Protein AF-A0A2E1Q907-F1 (afdb_monomer)

Sequence (332 aa):
CVGSWSDWSDCSAGETCVSGTQDRVFVVTTPAEFGGTDCIAADNAQETQSCDGTGQLDMCNVCDTDPTNDCVQDCAGTWGGTIVSGDLNNDGGLNIADIVHLVHSILGADIDDSCGDVNGDGFINVSDVTSLVNIVLDFRLFAIDGALESKLILSENSLRLESDGFVQGVQLTLSHGSRFEINLKDAFISEYVTNYNKTTLMIVTDGSHSITDIATFEGDVTVESVHVVSQSGDVNVEQVIELSSIKVKVVGPNPFNPSTQISVAIPEAGLVSVNVYNVLGQKVATLVDGYMNANTAGHIVNFNASHLASGIYLVQAVSNGDISTQKVMLLK

Secondary structure (DSSP, 8-state):
-EEEEPPPPPPTTTTSSSEEEEEEEEEEEE---TTPPPPSS-TT-EEEEEEE-S-EE-TTS-EES-TTSS--B-TTS-BT--PPTT-SS-SSS-SHHHHHHHHHHHTT-----TT--SS-SS--SHHHHHHHHHHHTT-----PPBPSEEEEEE-SSEEEEEESSB--EEEEEEEE-TT-EEEEPP-SEEEEEEETTEEEEEEE--SSS---EEEEEES-EEEEEEEEEETTEEEEEEEEEE-PPPEEEE-S-SSBSSEEEEEEEESSSEEEEEEEEETTS-EEEEEEEEEE--EEEEEEEEEE-TTSPSEEEEEEEEETTEEEEEEEEE--

Foldseek 3Di:
DDKDKDDWDPFPCAFFQAKGKIKIFIADPDADDDPDDGDPDDHRDMDMDMDGYCWDQALCRDTGNCNPDDADQALVRRGVDQHHQLNQVPPSDQEPVSLVQLVCVQQPDPGPCSSQPCVVPPDSDQLSSQNSLCVHLVNPDPVWDWFQEKAWEAEQWFIWMDTPTAWFKKKWKKFFDPQKDKDFDDAPDWDWDDDPRIIIIMHGHSPPGGGTTTITMHGDMDTPDMWIATPVGTHHHPYYHYDYFWEKDWPFDFQDPFKGKIFIAAQAWFFKWKFKAAPVRDTPDTQDGGTDHHHRVGDITMDGNVVPDWDKMWIWMDGPRGIYIDIGTYDD

pLDDT: mean 90.84, std 8.23, range [53.0, 98.38]

Mean predicted aligned error: 12.73 Å

Nearest PDB structures (foldseek):
  2xwx-assembly1_B  TM=3.647E-01  e=1.071E-03  Vibrio cholerae
  2nnc-assembly1_B  TM=5.716E-01  e=3.354E-02  Chlorobium limicola
  7ptr-assembly1_A  TM=2.623E-01  e=1.132E-03  Haloferax volcanii DS2
  8gum-assembly1_A  TM=3.078E-01  e=2.034E-02  Vibrio campbellii ATCC BAA-1116
  7ad7-assembly1_A  TM=4.656E-01  e=8.408E-01  Homo sapiens

Solvent-accessible surface area (backbone atoms only — not comparable to full-atom values): 18158 Å² total; per-residue (Å²): 59,45,65,49,68,51,72,70,47,76,39,71,29,44,56,30,71,45,73,27,42,27,41,31,40,28,47,60,81,38,78,53,59,96,86,48,58,73,55,99,62,57,72,72,38,73,49,77,46,82,35,70,22,67,13,36,65,27,79,59,71,49,63,32,77,59,55,86,72,65,75,60,61,20,52,88,70,36,54,61,47,76,54,46,67,36,31,52,77,71,82,74,62,71,44,71,68,22,53,55,50,47,53,40,36,66,56,68,44,98,56,80,54,73,22,37,44,48,74,68,83,83,60,68,44,58,60,15,50,51,46,48,52,36,60,58,63,66,58,68,73,65,96,66,60,45,18,59,44,29,35,40,37,37,45,78,46,36,38,33,42,50,59,82,40,34,30,35,26,39,32,40,32,34,35,42,51,95,67,52,46,77,47,69,42,91,53,75,38,61,50,71,39,75,59,95,48,35,34,36,36,40,40,31,42,82,59,87,54,60,66,42,64,51,30,36,39,44,54,59,74,43,82,74,46,76,49,39,23,19,93,74,37,78,28,46,69,82,43,80,46,75,49,66,65,53,42,44,44,77,77,41,59,74,65,20,63,54,46,33,35,33,32,40,20,26,57,62,61,41,59,34,37,29,37,29,22,40,88,85,69,47,78,76,47,73,76,43,80,45,79,45,71,52,33,71,92,35,46,83,43,76,46,76,45,73,92,55,77,68,44,60,34,38,40,35,34,37,40,96,88,39,78,19,72,32,82,44,38,41,54,124

Structure (mmCIF, N/CA/C/O backbone):
data_AF-A0A2E1Q907-F1
#
_entry.id   AF-A0A2E1Q907-F1
#
loop_
_atom_site.group_PDB
_atom_site.id
_atom_site.type_symbol
_atom_site.label_atom_id
_atom_site.label_alt_id
_atom_site.label_comp_id
_atom_site.label_asym_id
_atom_site.label_entity_id
_atom_site.label_seq_id
_atom_site.pdbx_PDB_ins_code
_atom_site.Cartn_x
_atom_site.Cartn_y
_atom_site.Cartn_z
_atom_site.occupancy
_atom_site.B_iso_or_equiv
_atom_site.auth_seq_id
_atom_site.auth_comp_id
_atom_site.auth_asym_id
_atom_site.auth_atom_id
_atom_site.pdbx_PDB_model_num
ATOM 1 N N . CYS A 1 1 ? 62.266 19.277 -61.531 1.00 87.88 1 CYS A N 1
ATOM 2 C CA . CYS A 1 1 ? 60.796 19.223 -61.509 1.00 87.88 1 CYS A CA 1
ATOM 3 C C . CYS A 1 1 ? 60.313 19.527 -60.091 1.00 87.88 1 CYS A C 1
ATOM 5 O O . CYS A 1 1 ? 60.996 19.128 -59.152 1.00 87.88 1 CYS A O 1
ATOM 7 N N . VAL A 1 2 ? 59.196 20.237 -59.923 1.00 91.56 2 VAL A N 1
ATOM 8 C CA . VAL A 1 2 ? 58.500 20.445 -58.643 1.00 91.56 2 VAL A CA 1
ATOM 9 C C . VAL A 1 2 ? 57.107 19.845 -58.782 1.00 91.56 2 VAL A C 1
ATOM 11 O O . VAL A 1 2 ? 56.377 20.168 -59.717 1.00 91.56 2 VAL A O 1
ATOM 14 N N . GLY A 1 3 ? 56.760 18.956 -57.865 1.00 92.56 3 GLY A N 1
ATOM 15 C CA . GLY A 1 3 ? 55.460 18.309 -57.806 1.00 92.56 3 GLY A CA 1
ATOM 16 C C . GLY A 1 3 ? 55.293 17.606 -56.469 1.00 92.56 3 GLY A C 1
ATOM 17 O O . GLY A 1 3 ? 56.281 17.310 -55.789 1.00 92.56 3 GLY A O 1
ATOM 18 N N . SER A 1 4 ? 54.049 17.367 -56.086 1.00 95.06 4 SER A N 1
ATOM 19 C CA . SER A 1 4 ? 53.705 16.684 -54.844 1.00 95.06 4 SER A CA 1
ATOM 20 C C . SER A 1 4 ? 52.454 15.840 -55.034 1.00 95.06 4 SER A C 1
ATOM 22 O O . SER A 1 4 ? 51.628 16.108 -55.906 1.00 95.06 4 SER A O 1
ATOM 24 N N . TRP A 1 5 ? 52.318 14.822 -54.193 1.00 96.38 5 TRP A N 1
ATOM 25 C CA . TRP A 1 5 ? 51.071 14.084 -54.059 1.00 96.38 5 TRP A CA 1
ATOM 26 C C . TRP A 1 5 ? 50.007 14.962 -53.398 1.00 96.38 5 TRP A C 1
ATOM 28 O O . TRP A 1 5 ? 50.331 15.728 -52.487 1.00 96.38 5 TRP A O 1
ATOM 38 N N . SER A 1 6 ? 48.760 14.847 -53.854 1.00 95.50 6 SER A N 1
ATOM 39 C CA . SER A 1 6 ? 47.602 15.350 -53.116 1.00 95.50 6 SER A CA 1
ATOM 40 C C . SER A 1 6 ? 47.426 14.588 -51.800 1.00 95.50 6 SER A C 1
ATOM 42 O O . SER A 1 6 ? 47.989 13.502 -51.611 1.00 95.50 6 SER A O 1
ATOM 44 N N . ASP A 1 7 ? 46.583 15.129 -50.924 1.00 96.50 7 ASP A N 1
ATOM 45 C CA . ASP A 1 7 ? 45.998 14.335 -49.849 1.00 96.50 7 ASP A CA 1
ATOM 46 C C . ASP A 1 7 ? 45.205 13.159 -50.443 1.00 96.50 7 ASP A C 1
ATOM 48 O O . ASP A 1 7 ? 44.796 13.183 -51.614 1.00 96.50 7 ASP A O 1
ATOM 52 N N . TRP A 1 8 ? 45.041 12.107 -49.645 1.00 95.19 8 TRP A N 1
ATOM 53 C CA . TRP A 1 8 ? 44.182 10.981 -49.999 1.00 95.19 8 TRP A CA 1
ATOM 54 C C . TRP A 1 8 ? 42.720 11.428 -50.048 1.00 95.19 8 TRP A C 1
ATOM 56 O O . TRP A 1 8 ? 42.302 12.270 -49.254 1.00 95.19 8 TRP A O 1
ATOM 66 N N . SER A 1 9 ? 41.952 10.857 -50.974 1.00 94.38 9 SER A N 1
ATOM 67 C CA . SER A 1 9 ? 40.498 10.992 -50.992 1.00 94.38 9 SER A CA 1
ATOM 68 C C . SER A 1 9 ? 39.872 10.377 -49.743 1.00 94.38 9 SER A C 1
ATOM 70 O O . SER A 1 9 ? 40.496 9.565 -49.058 1.00 94.38 9 SER A O 1
ATOM 72 N N . ASP A 1 10 ? 38.598 10.682 -49.507 1.00 92.94 10 ASP A N 1
ATOM 73 C CA . ASP A 1 10 ? 37.810 9.932 -48.535 1.00 92.94 10 ASP A CA 1
ATOM 74 C C . ASP A 1 10 ? 37.798 8.439 -48.892 1.00 92.94 10 ASP A C 1
ATOM 76 O O . ASP A 1 10 ? 37.865 8.053 -50.069 1.00 92.94 10 ASP A O 1
ATOM 80 N N . CYS A 1 11 ? 37.721 7.598 -47.863 1.00 92.50 11 CYS A N 1
ATOM 81 C CA . CYS A 1 11 ? 37.648 6.159 -48.043 1.00 92.50 11 CYS A CA 1
ATOM 82 C C . CYS A 1 11 ? 36.337 5.777 -48.733 1.00 92.50 11 CYS A C 1
ATOM 84 O O . CYS A 1 11 ? 35.259 6.181 -48.298 1.00 92.50 11 CYS A O 1
ATOM 86 N N . SER A 1 12 ? 36.399 4.923 -49.756 1.00 92.44 12 SER A N 1
ATOM 87 C CA . SER A 1 12 ? 35.204 4.456 -50.472 1.00 92.44 12 SER A CA 1
ATOM 88 C C . SER A 1 12 ? 34.224 3.672 -49.591 1.00 92.44 12 SER A C 1
ATOM 90 O O . SER A 1 12 ? 33.069 3.502 -49.971 1.00 92.44 12 SER A O 1
ATOM 92 N N . ALA A 1 13 ? 34.686 3.158 -48.447 1.00 88.94 13 ALA A N 1
ATOM 93 C CA . ALA A 1 13 ? 33.842 2.500 -47.456 1.00 88.94 13 ALA A CA 1
ATOM 94 C C . ALA A 1 13 ? 32.989 3.494 -46.648 1.00 88.94 13 ALA A C 1
ATOM 96 O O . ALA A 1 13 ? 31.983 3.084 -46.074 1.00 88.94 13 ALA A O 1
ATOM 97 N N . GLY A 1 14 ? 33.341 4.784 -46.614 1.00 87.88 14 GLY A N 1
ATOM 98 C CA . GLY A 1 14 ? 32.606 5.802 -45.861 1.00 87.88 14 GLY A CA 1
ATOM 99 C C . GLY A 1 14 ? 32.353 5.385 -44.409 1.00 87.88 14 GLY A C 1
ATOM 100 O O . GLY A 1 14 ? 33.251 4.879 -43.742 1.00 87.88 14 GLY A O 1
ATOM 101 N N . GLU A 1 15 ? 31.108 5.536 -43.959 1.00 86.69 15 GLU A N 1
ATOM 102 C CA . GLU A 1 15 ? 30.642 5.240 -42.593 1.00 86.69 15 GLU A CA 1
ATOM 103 C C . GLU A 1 15 ? 30.332 3.752 -42.338 1.00 86.69 15 GLU A C 1
ATOM 105 O O . GLU A 1 15 ? 29.627 3.408 -41.398 1.00 86.69 15 GLU A O 1
ATOM 110 N N . THR A 1 16 ? 30.836 2.844 -43.175 1.00 85.69 16 THR A N 1
ATOM 111 C CA . THR A 1 16 ? 30.606 1.399 -43.012 1.00 85.69 16 THR A CA 1
ATOM 112 C C . THR A 1 16 ? 31.734 0.716 -42.233 1.00 85.69 16 THR A C 1
ATOM 114 O O . THR A 1 16 ? 32.826 1.254 -42.088 1.00 85.69 16 THR A O 1
ATOM 117 N N . CYS A 1 17 ? 31.486 -0.508 -41.765 1.00 85.50 17 CYS A N 1
ATOM 118 C CA . CYS A 1 17 ? 32.414 -1.323 -40.968 1.00 85.50 17 CYS A CA 1
ATOM 119 C C . CYS A 1 17 ? 33.210 -2.304 -41.839 1.00 85.50 17 CYS A C 1
ATOM 121 O O . CYS A 1 17 ? 33.646 -3.361 -41.380 1.00 85.50 17 CYS A O 1
ATOM 123 N N . VAL A 1 18 ? 33.331 -2.002 -43.132 1.00 88.81 18 VAL A N 1
ATOM 124 C CA . VAL A 1 18 ? 34.089 -2.802 -44.095 1.00 88.81 18 VAL A CA 1
ATOM 125 C C . VAL A 1 18 ? 35.286 -2.008 -44.603 1.00 88.81 18 VAL A C 1
ATOM 127 O O . VAL A 1 18 ? 35.367 -0.791 -44.439 1.00 88.81 18 VAL A O 1
ATOM 130 N N . SER A 1 19 ? 36.235 -2.698 -45.229 1.00 91.12 19 SER A N 1
ATOM 131 C CA . SER A 1 19 ? 37.360 -2.041 -45.885 1.00 91.12 19 SER A CA 1
ATOM 132 C C . SER A 1 19 ? 36.971 -1.496 -47.260 1.00 91.12 19 SER A C 1
ATOM 134 O O . SER A 1 19 ? 36.112 -2.037 -47.962 1.00 91.12 19 SER A O 1
ATOM 136 N N . GLY A 1 20 ? 37.626 -0.407 -47.645 1.00 91.56 20 GLY A N 1
ATOM 137 C CA . GLY A 1 20 ? 37.489 0.256 -48.933 1.00 91.56 20 GLY A CA 1
ATOM 138 C C . GLY A 1 20 ? 38.844 0.666 -49.500 1.00 91.56 20 GLY A C 1
ATOM 139 O O . GLY A 1 20 ? 39.899 0.161 -49.102 1.00 91.56 20 GLY A O 1
ATOM 140 N N . THR A 1 21 ? 38.813 1.594 -50.447 1.00 95.31 21 THR A N 1
ATOM 141 C CA . THR A 1 21 ? 40.007 2.171 -51.066 1.00 95.31 21 THR A CA 1
ATOM 142 C C . THR A 1 21 ? 39.950 3.689 -51.060 1.00 95.31 21 THR A C 1
ATOM 144 O O . THR A 1 21 ? 38.870 4.275 -51.109 1.00 95.31 21 THR A O 1
ATOM 147 N N . GLN A 1 22 ? 41.119 4.316 -51.036 1.00 95.81 22 GLN A N 1
ATOM 148 C CA . GLN A 1 22 ? 41.280 5.754 -51.232 1.00 95.81 22 GLN A CA 1
ATOM 149 C C . GLN A 1 22 ? 42.392 6.018 -52.242 1.00 95.81 22 GLN A C 1
ATOM 151 O O . GLN A 1 22 ? 43.352 5.244 -52.338 1.00 95.81 22 GLN A O 1
ATOM 156 N N . ASP A 1 23 ? 42.260 7.124 -52.965 1.00 96.31 23 ASP A N 1
ATOM 157 C CA . ASP A 1 23 ? 43.117 7.478 -54.090 1.00 96.31 23 ASP A CA 1
ATOM 158 C C . ASP A 1 23 ? 43.797 8.830 -53.868 1.00 96.31 23 ASP A C 1
ATOM 160 O O . ASP A 1 23 ? 43.260 9.718 -53.204 1.00 96.31 23 ASP A O 1
ATOM 164 N N . ARG A 1 24 ? 44.983 9.013 -54.448 1.00 96.25 24 ARG A N 1
ATOM 165 C CA . ARG A 1 24 ? 45.651 10.319 -54.536 1.00 96.25 24 ARG A CA 1
ATOM 166 C C . ARG A 1 24 ? 46.318 10.503 -55.888 1.00 96.25 24 ARG A C 1
ATOM 168 O O . ARG A 1 24 ? 46.632 9.533 -56.580 1.00 96.25 24 ARG A O 1
ATOM 175 N N . VAL A 1 25 ? 46.572 11.756 -56.251 1.00 95.94 25 VAL A N 1
ATOM 176 C CA . VAL A 1 25 ? 47.124 12.116 -57.562 1.00 95.94 25 VAL A CA 1
ATOM 177 C C . VAL A 1 25 ? 48.404 12.926 -57.397 1.00 95.94 25 VAL A C 1
ATOM 179 O O . VAL A 1 25 ? 48.489 13.806 -56.540 1.00 95.94 25 VAL A O 1
ATOM 182 N N . PHE A 1 26 ? 49.414 12.634 -58.214 1.00 95.62 26 PHE A N 1
ATOM 183 C CA . PHE A 1 26 ? 50.634 13.430 -58.272 1.00 95.62 26 PHE A CA 1
ATOM 184 C C . PHE A 1 26 ? 50.439 14.612 -59.219 1.00 95.62 26 PHE A C 1
ATOM 186 O O . PHE A 1 26 ? 50.159 14.421 -60.404 1.00 95.62 26 PHE A O 1
ATOM 193 N N . VAL A 1 27 ? 50.608 15.828 -58.701 1.00 94.12 27 VAL A N 1
ATOM 194 C CA . VAL A 1 27 ? 50.455 17.063 -59.476 1.00 94.12 27 VAL A CA 1
ATOM 195 C C . VAL A 1 27 ? 51.821 17.702 -59.678 1.00 94.12 27 VAL A C 1
ATOM 197 O O . VAL A 1 27 ? 52.503 18.072 -58.716 1.00 94.12 27 VAL A O 1
ATOM 200 N N . VAL A 1 28 ? 52.223 17.854 -60.938 1.00 94.19 28 VAL A N 1
ATOM 201 C CA . VAL A 1 28 ? 53.441 18.571 -61.315 1.00 94.19 28 VAL A CA 1
ATOM 202 C C . VAL A 1 28 ? 53.115 20.052 -61.450 1.00 94.19 28 VAL A C 1
ATOM 204 O O . VAL A 1 28 ? 52.429 20.477 -62.373 1.00 94.19 28 VAL A O 1
ATOM 207 N N . THR A 1 29 ? 53.642 20.867 -60.541 1.00 91.75 29 THR A N 1
ATOM 208 C CA . THR A 1 29 ? 53.462 22.326 -60.582 1.00 91.75 29 THR A CA 1
ATOM 209 C C . THR A 1 29 ? 54.507 23.008 -61.458 1.00 91.75 29 THR A C 1
ATOM 211 O O . THR A 1 29 ? 54.206 24.009 -62.106 1.00 91.75 29 THR A O 1
ATOM 214 N N . THR A 1 30 ? 55.714 22.439 -61.535 1.00 90.69 30 THR A N 1
ATOM 215 C CA . THR A 1 30 ? 56.795 22.932 -62.396 1.00 90.69 30 THR A CA 1
ATOM 216 C C . THR A 1 30 ? 57.515 21.757 -63.070 1.00 90.69 30 THR A C 1
ATOM 218 O O . THR A 1 30 ? 58.260 21.036 -62.396 1.00 90.69 30 THR A O 1
ATOM 221 N N . PRO A 1 31 ? 57.356 21.550 -64.390 1.00 87.25 31 PRO A N 1
ATOM 222 C CA . PRO A 1 31 ? 58.048 20.488 -65.125 1.00 87.25 31 PRO A CA 1
ATOM 223 C C . PRO A 1 31 ? 59.583 20.597 -65.059 1.00 87.25 31 PRO A C 1
ATOM 225 O O . PRO A 1 31 ? 60.142 21.648 -64.744 1.00 87.25 31 PRO A O 1
ATOM 228 N N . ALA A 1 32 ? 60.297 19.502 -65.335 1.00 88.25 32 ALA A N 1
ATOM 229 C CA . ALA A 1 32 ? 61.742 19.571 -65.562 1.00 88.25 32 ALA A CA 1
ATOM 230 C C . ALA A 1 32 ? 62.033 20.174 -66.946 1.00 88.25 32 ALA A C 1
ATOM 232 O O . ALA A 1 32 ? 61.498 19.709 -67.947 1.00 88.25 32 ALA A O 1
ATOM 233 N N . GLU A 1 33 ? 62.918 21.170 -67.010 1.00 88.00 33 GLU A N 1
ATOM 234 C CA . GLU A 1 33 ? 63.413 21.747 -68.265 1.00 88.00 33 GLU A CA 1
ATOM 235 C C . GLU A 1 33 ? 64.949 21.812 -68.265 1.00 88.00 33 GLU A C 1
ATOM 237 O O . GLU A 1 33 ? 65.589 21.758 -67.212 1.00 88.00 33 GLU A O 1
ATOM 242 N N . PHE A 1 34 ? 65.547 21.911 -69.458 1.00 86.25 34 PHE A N 1
ATOM 243 C CA . PHE A 1 34 ? 66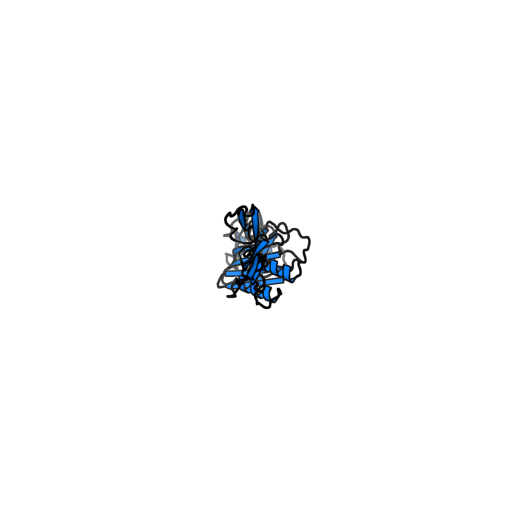.989 22.123 -69.679 1.00 86.25 34 PHE A CA 1
ATOM 244 C C . PHE A 1 34 ? 67.932 21.144 -68.943 1.00 86.25 34 PHE A C 1
ATOM 246 O O . PHE A 1 34 ? 69.010 21.530 -68.497 1.00 86.25 34 PHE A O 1
ATOM 253 N N . GLY A 1 35 ? 67.549 19.866 -68.834 1.00 83.12 35 GLY A N 1
ATOM 254 C CA . GLY A 1 35 ? 68.364 18.825 -68.188 1.00 83.12 35 GLY A CA 1
ATOM 255 C C . GLY A 1 35 ? 68.246 18.768 -66.660 1.00 83.12 35 GLY A C 1
ATOM 256 O O . GLY A 1 35 ? 69.072 18.124 -66.015 1.00 83.12 35 GLY A O 1
ATOM 257 N N . GLY A 1 36 ? 67.249 19.439 -66.071 1.00 83.94 36 GLY A N 1
ATOM 258 C CA . GLY A 1 36 ? 66.912 19.294 -64.654 1.00 83.94 36 GLY A CA 1
ATOM 259 C C . GLY A 1 36 ? 66.367 17.902 -64.301 1.00 83.94 36 GLY A C 1
ATOM 260 O O . GLY A 1 36 ? 65.882 17.180 -65.165 1.00 83.94 36 GLY A O 1
ATOM 261 N N . THR A 1 37 ? 66.423 17.533 -63.018 1.00 89.31 37 THR A N 1
ATOM 262 C CA . THR A 1 37 ? 65.941 16.232 -62.522 1.00 89.31 37 THR A CA 1
ATOM 263 C C . THR A 1 37 ? 64.431 16.063 -62.723 1.00 89.31 37 THR A C 1
ATOM 265 O O . THR A 1 37 ? 63.656 16.970 -62.378 1.00 89.31 37 THR A O 1
ATOM 268 N 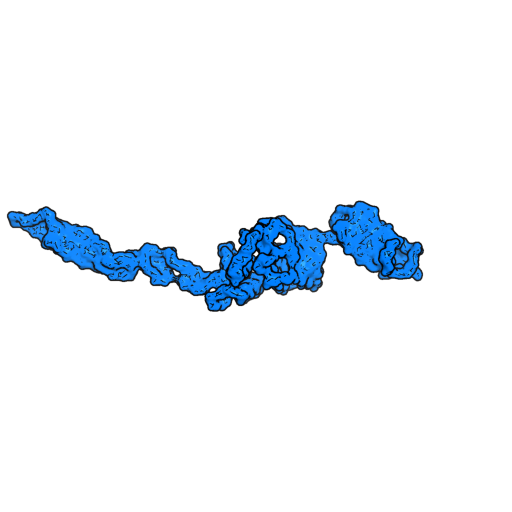N . ASP A 1 38 ? 64.029 14.895 -63.229 1.00 90.12 38 ASP A N 1
ATOM 269 C CA . ASP A 1 38 ? 62.630 14.483 -63.393 1.00 90.12 38 ASP A CA 1
ATOM 270 C C . ASP A 1 38 ? 61.880 14.425 -62.053 1.00 90.12 38 ASP A C 1
ATOM 272 O O . ASP A 1 38 ? 62.478 14.315 -60.979 1.00 90.12 38 ASP A O 1
ATOM 276 N N . CYS A 1 39 ? 60.550 14.537 -62.104 1.00 88.25 39 CYS A N 1
ATOM 277 C CA . CYS A 1 39 ? 59.715 14.333 -60.923 1.00 88.25 39 CYS A CA 1
ATOM 278 C C . CYS A 1 39 ? 59.730 12.862 -60.488 1.00 88.25 39 CYS A C 1
ATOM 280 O O . CYS A 1 39 ? 59.952 11.961 -61.293 1.00 88.25 39 CYS A O 1
ATOM 282 N N . ILE A 1 40 ? 59.435 12.621 -59.208 1.00 92.31 40 ILE A N 1
ATOM 283 C CA . ILE A 1 40 ? 59.346 11.265 -58.646 1.00 92.31 40 ILE A CA 1
ATOM 284 C C . ILE A 1 40 ? 58.209 10.427 -59.259 1.00 92.31 40 ILE A C 1
ATOM 286 O O . ILE A 1 40 ? 58.242 9.204 -59.167 1.00 92.31 40 ILE A O 1
ATOM 290 N N . ALA A 1 41 ? 57.223 11.078 -59.884 1.00 91.75 41 ALA A N 1
ATOM 291 C CA . ALA A 1 41 ? 56.136 10.466 -60.636 1.00 91.75 41 ALA A CA 1
ATOM 292 C C . ALA A 1 41 ? 55.725 11.372 -61.814 1.00 91.75 41 ALA A C 1
ATOM 294 O O . ALA A 1 41 ? 56.050 12.564 -61.839 1.00 91.75 41 ALA A O 1
ATOM 295 N N . ALA A 1 42 ? 55.031 10.797 -62.800 1.00 92.25 42 ALA A N 1
ATOM 296 C CA . ALA A 1 42 ? 54.456 11.549 -63.914 1.00 92.25 42 ALA A CA 1
ATOM 297 C C . ALA A 1 42 ? 53.281 12.425 -63.444 1.00 92.25 42 ALA A C 1
ATOM 299 O O . ALA A 1 42 ? 52.620 12.104 -62.458 1.00 92.25 42 ALA A O 1
ATOM 300 N N . ASP A 1 43 ? 53.005 13.512 -64.166 1.00 91.81 43 ASP A N 1
ATOM 301 C CA . ASP A 1 43 ? 51.820 14.331 -63.903 1.00 91.81 43 ASP A CA 1
ATOM 302 C C . ASP A 1 43 ? 50.540 13.502 -64.091 1.00 91.81 43 ASP A C 1
ATOM 304 O O . ASP A 1 43 ? 50.413 12.761 -65.069 1.00 91.81 43 ASP A O 1
ATOM 308 N N . ASN A 1 44 ? 49.605 13.620 -63.147 1.00 92.25 44 ASN A N 1
ATOM 309 C CA . ASN A 1 44 ? 48.390 12.805 -63.033 1.00 92.25 44 ASN A CA 1
ATOM 310 C C . ASN A 1 44 ? 48.623 11.308 -62.766 1.00 92.25 44 ASN A C 1
ATOM 312 O O . ASN A 1 44 ? 47.704 10.505 -62.948 1.00 92.25 44 ASN A O 1
ATOM 316 N N . ALA A 1 45 ? 49.818 10.905 -62.322 1.00 94.81 45 ALA A N 1
ATOM 317 C CA . ALA A 1 45 ? 50.002 9.558 -61.792 1.00 94.81 45 ALA A CA 1
ATOM 318 C C . ALA A 1 45 ? 49.071 9.340 -60.587 1.00 94.81 45 ALA A C 1
ATOM 320 O O . ALA A 1 45 ? 48.951 10.220 -59.734 1.00 94.81 45 ALA A O 1
ATOM 321 N N . GLN A 1 46 ? 48.420 8.177 -60.531 1.00 95.44 46 GLN A N 1
ATOM 322 C CA . GLN A 1 46 ? 47.496 7.800 -59.461 1.00 95.44 46 GLN A CA 1
ATOM 323 C C . GLN A 1 46 ? 48.108 6.717 -58.582 1.00 95.44 46 GLN A C 1
ATOM 325 O O . GLN A 1 46 ? 48.819 5.834 -59.066 1.00 95.44 46 GLN A O 1
ATOM 330 N N . GLU A 1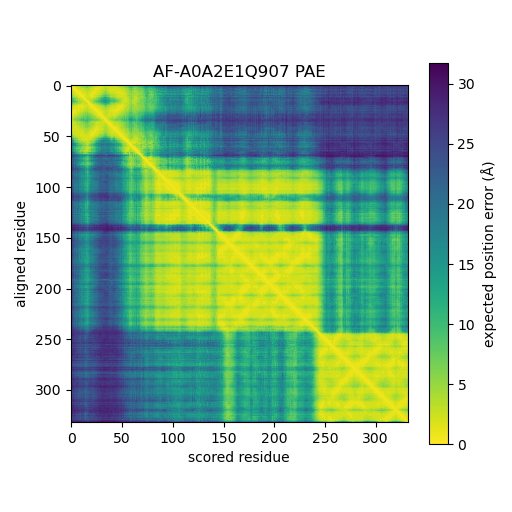 47 ? 47.794 6.781 -57.298 1.00 96.81 47 GLU A N 1
ATOM 331 C CA . GLU A 1 47 ? 48.096 5.738 -56.331 1.00 96.81 47 GLU A CA 1
ATOM 332 C C . GLU A 1 47 ? 46.816 5.399 -55.573 1.00 96.81 47 GLU A C 1
ATOM 334 O O . GLU A 1 47 ? 46.061 6.304 -55.217 1.00 96.81 47 GLU A O 1
ATOM 339 N N . THR A 1 48 ? 46.602 4.107 -55.332 1.00 96.31 48 THR A N 1
ATOM 340 C CA . THR A 1 48 ? 45.457 3.570 -54.593 1.00 96.31 48 THR A CA 1
ATOM 341 C C . THR A 1 48 ? 45.978 2.747 -53.431 1.00 96.31 48 THR A C 1
ATOM 343 O O . THR A 1 48 ? 46.905 1.949 -53.599 1.00 96.31 48 THR A O 1
ATOM 346 N N . GLN A 1 49 ? 45.354 2.890 -52.267 1.00 95.31 49 GLN A N 1
ATOM 347 C CA . GLN A 1 49 ? 45.626 2.030 -51.120 1.00 95.31 49 GLN A CA 1
ATOM 348 C C . GLN A 1 49 ? 44.340 1.599 -50.416 1.00 95.31 49 GLN A C 1
ATOM 350 O O . GLN A 1 49 ? 43.290 2.226 -50.573 1.00 95.31 49 GLN A O 1
ATOM 355 N N . SER A 1 50 ? 44.442 0.539 -49.614 1.00 94.69 50 SER A N 1
ATOM 356 C CA . SER A 1 50 ? 43.369 0.129 -48.711 1.00 94.69 50 SER A CA 1
ATOM 357 C C . SER A 1 50 ? 43.155 1.169 -47.612 1.00 94.69 50 SER A C 1
ATOM 359 O O . SER A 1 50 ? 44.109 1.756 -47.096 1.00 94.69 50 SER A O 1
ATOM 361 N N . CYS A 1 51 ? 41.898 1.346 -47.235 1.00 91.94 51 CYS A N 1
ATOM 362 C CA . CYS A 1 51 ? 41.469 2.096 -46.065 1.00 91.94 51 CYS A CA 1
ATOM 363 C C . CYS A 1 51 ? 40.364 1.312 -45.357 1.00 91.94 51 CYS A C 1
ATOM 365 O O . CYS A 1 51 ? 39.693 0.481 -45.972 1.00 91.94 51 CYS A O 1
ATOM 367 N N . ASP A 1 52 ? 40.173 1.588 -44.076 1.00 90.50 52 ASP A N 1
ATOM 368 C CA . ASP A 1 52 ? 39.037 1.072 -43.322 1.00 90.50 52 ASP A CA 1
ATOM 369 C C . ASP A 1 52 ? 37.945 2.145 -43.298 1.00 90.50 52 ASP A C 1
ATOM 371 O O . ASP A 1 52 ? 38.251 3.342 -43.242 1.00 90.50 52 ASP A O 1
ATOM 375 N N . GLY A 1 53 ? 36.681 1.728 -43.391 1.00 87.19 53 GLY A N 1
ATOM 376 C CA . GLY A 1 53 ? 35.562 2.631 -43.155 1.00 87.19 53 GLY A CA 1
ATOM 377 C C . GLY A 1 53 ? 35.562 3.156 -41.717 1.00 87.19 53 GLY A C 1
ATOM 378 O O . GLY A 1 53 ? 36.211 2.605 -40.826 1.00 87.19 53 GLY A O 1
ATOM 379 N N . THR A 1 54 ? 34.868 4.267 -41.494 1.00 86.94 54 THR A N 1
ATOM 380 C CA . THR A 1 54 ? 34.831 4.944 -40.191 1.00 86.94 54 THR A CA 1
ATOM 381 C C . THR A 1 54 ? 33.767 4.381 -39.253 1.00 86.94 54 THR A C 1
ATOM 383 O O . THR A 1 54 ? 33.704 4.813 -38.104 1.00 86.94 54 THR A O 1
ATOM 386 N N . GLY A 1 55 ? 32.936 3.448 -39.729 1.00 85.56 55 GLY A N 1
ATOM 387 C CA . GLY A 1 55 ? 31.909 2.801 -38.923 1.00 85.56 55 GLY A CA 1
ATOM 388 C C . GLY A 1 55 ? 32.492 1.766 -37.959 1.00 85.56 55 GLY A C 1
ATOM 389 O O . GLY A 1 55 ? 33.461 1.070 -38.275 1.00 85.56 55 GLY A O 1
ATOM 390 N N . GLN A 1 56 ? 31.881 1.640 -36.786 1.00 83.38 56 GLN A N 1
ATOM 391 C CA . GLN A 1 56 ? 32.156 0.605 -35.794 1.00 83.38 56 GLN A CA 1
ATOM 392 C C . GLN A 1 56 ? 30.870 -0.160 -35.477 1.00 83.38 56 GLN A C 1
ATOM 394 O O . GLN A 1 56 ? 29.776 0.379 -35.603 1.00 83.38 56 GLN A O 1
ATOM 399 N N . LEU A 1 57 ? 31.011 -1.436 -35.103 1.00 83.88 57 LEU A N 1
ATOM 400 C CA . LEU A 1 57 ? 29.878 -2.203 -34.592 1.00 83.88 57 LEU A CA 1
ATOM 401 C C . LEU A 1 57 ? 29.580 -1.768 -33.156 1.00 83.88 57 LEU A C 1
ATOM 403 O O . LEU A 1 57 ? 30.499 -1.716 -32.334 1.00 83.88 57 LEU A O 1
ATOM 407 N N . ASP A 1 58 ? 28.313 -1.503 -32.867 1.00 79.12 58 ASP A N 1
ATOM 408 C CA . ASP A 1 58 ? 27.808 -1.289 -31.514 1.00 79.12 58 ASP A CA 1
ATOM 409 C C . ASP A 1 58 ? 27.618 -2.625 -30.750 1.00 79.12 58 ASP A C 1
ATOM 411 O O . ASP A 1 58 ? 27.964 -3.716 -31.220 1.00 79.12 58 ASP A O 1
ATOM 415 N N . MET A 1 59 ? 27.029 -2.553 -29.551 1.00 76.69 59 MET A N 1
ATOM 416 C CA . MET A 1 59 ? 26.729 -3.724 -28.708 1.00 76.69 59 MET A CA 1
ATOM 417 C C . MET A 1 59 ? 25.593 -4.614 -29.252 1.00 76.69 59 MET A C 1
ATOM 419 O O . MET A 1 59 ? 25.360 -5.700 -28.717 1.00 76.69 59 MET A O 1
ATOM 423 N N . CYS A 1 60 ? 24.924 -4.181 -30.321 1.00 75.75 60 CYS A N 1
ATOM 424 C CA . CYS A 1 60 ? 23.835 -4.850 -31.026 1.00 75.75 60 CYS A CA 1
ATOM 425 C C . CYS A 1 60 ? 24.208 -5.303 -32.448 1.00 75.75 60 CYS A C 1
ATOM 427 O O . CYS A 1 60 ? 23.361 -5.819 -33.182 1.00 75.75 60 CYS A O 1
ATOM 429 N N . ASN A 1 61 ? 25.488 -5.200 -32.817 1.00 78.12 61 ASN A N 1
ATOM 430 C CA . ASN A 1 61 ? 26.013 -5.479 -34.152 1.00 78.12 61 ASN A CA 1
ATOM 431 C C . ASN A 1 61 ? 25.407 -4.607 -35.273 1.00 78.12 61 ASN A C 1
ATOM 433 O O . ASN A 1 61 ? 25.398 -5.026 -36.437 1.00 78.12 61 ASN A O 1
ATOM 437 N N . VAL A 1 62 ? 24.916 -3.413 -34.951 1.00 82.81 62 VAL A N 1
ATOM 438 C CA . VAL A 1 62 ? 24.608 -2.357 -35.919 1.00 82.81 62 VAL A CA 1
ATOM 439 C C . VAL A 1 62 ? 25.893 -1.591 -36.217 1.00 82.81 62 VAL A C 1
ATOM 441 O O . VAL A 1 62 ? 26.772 -1.472 -35.371 1.00 82.81 62 VAL A O 1
ATOM 444 N N . CYS A 1 63 ? 26.057 -1.180 -37.470 1.00 84.56 63 CYS A N 1
ATOM 445 C CA . CYS A 1 63 ? 27.272 -0.549 -37.958 1.00 84.56 63 CYS A CA 1
ATOM 446 C C . CYS A 1 63 ? 27.025 0.921 -38.307 1.00 84.56 63 CYS A C 1
ATOM 448 O O . CYS A 1 63 ? 26.319 1.193 -39.283 1.00 84.56 63 CYS A O 1
ATOM 450 N N . ASP A 1 64 ? 27.671 1.832 -37.580 1.00 82.06 64 ASP A N 1
ATOM 451 C CA . ASP A 1 64 ? 27.594 3.282 -37.788 1.00 82.06 64 ASP A CA 1
ATOM 452 C C . ASP A 1 64 ? 28.771 4.021 -37.101 1.00 82.06 64 ASP A C 1
ATOM 454 O O . ASP A 1 64 ? 29.717 3.405 -36.608 1.00 82.06 64 ASP A O 1
ATOM 458 N N . THR A 1 65 ? 28.780 5.358 -37.128 1.00 83.94 65 THR A N 1
ATOM 459 C CA . THR A 1 65 ? 29.867 6.195 -36.573 1.00 83.94 65 THR A CA 1
ATOM 460 C C . THR A 1 65 ? 29.744 6.534 -35.083 1.00 83.94 65 THR A C 1
ATOM 462 O O . THR A 1 65 ? 30.657 7.149 -34.529 1.00 83.94 65 THR A O 1
ATOM 465 N N . ASP A 1 66 ? 28.635 6.180 -34.441 1.00 78.50 66 ASP A N 1
ATOM 466 C CA . ASP A 1 66 ? 28.353 6.372 -33.021 1.00 78.50 66 ASP A CA 1
ATOM 467 C C . ASP A 1 66 ? 28.105 5.012 -32.334 1.00 78.50 66 ASP A C 1
ATOM 469 O O . ASP A 1 66 ? 26.970 4.636 -32.048 1.00 78.50 66 ASP A O 1
ATOM 473 N N . PRO A 1 67 ? 29.173 4.283 -31.962 1.00 69.62 67 PRO A N 1
ATOM 474 C CA . PRO A 1 67 ? 29.068 2.940 -31.383 1.00 69.62 67 PRO A CA 1
ATOM 475 C C . PRO A 1 67 ? 28.444 2.912 -29.974 1.00 69.62 67 PRO A C 1
ATOM 477 O O . PRO A 1 67 ? 28.469 1.879 -29.305 1.00 69.62 67 PRO A O 1
ATOM 480 N N . THR A 1 68 ? 27.960 4.056 -29.478 1.00 65.75 68 THR A N 1
ATOM 481 C CA . THR A 1 68 ? 27.364 4.223 -28.146 1.00 65.75 68 THR A CA 1
ATOM 482 C C . THR A 1 68 ? 25.855 4.460 -28.174 1.00 65.75 68 THR A C 1
ATOM 484 O O . THR A 1 68 ? 25.247 4.587 -27.111 1.00 65.75 68 THR A O 1
ATOM 487 N N . ASN A 1 69 ? 25.264 4.552 -29.365 1.00 64.50 69 ASN A N 1
ATOM 488 C CA . ASN A 1 69 ? 23.950 5.153 -29.585 1.00 64.50 69 ASN A CA 1
ATOM 489 C C . ASN A 1 69 ? 22.830 4.154 -29.868 1.00 64.50 69 ASN A C 1
ATOM 491 O O . ASN A 1 69 ? 21.681 4.477 -29.579 1.00 64.50 69 ASN A O 1
ATOM 495 N N . ASP A 1 70 ? 23.127 2.936 -30.305 1.00 64.19 70 ASP A N 1
ATOM 496 C CA . ASP A 1 70 ? 22.075 2.056 -30.792 1.00 64.19 70 ASP A CA 1
ATOM 497 C C . ASP A 1 70 ? 21.744 0.891 -29.845 1.00 64.19 70 ASP A C 1
ATOM 499 O O . ASP A 1 70 ? 22.611 0.241 -29.265 1.00 64.19 70 ASP A O 1
ATOM 503 N N . CYS A 1 71 ? 20.424 0.686 -29.709 1.00 69.00 71 CYS A N 1
ATOM 504 C CA . CYS A 1 71 ? 19.676 -0.254 -28.864 1.00 69.00 71 CYS A CA 1
ATOM 505 C C . CYS A 1 71 ? 19.724 -0.024 -27.337 1.00 69.00 71 CYS A C 1
ATOM 507 O O . CYS A 1 71 ? 20.643 0.560 -26.782 1.00 69.00 71 CYS A O 1
ATOM 509 N N . VAL A 1 72 ? 18.675 -0.466 -26.635 1.00 68.94 72 VAL A N 1
ATOM 510 C CA . VAL A 1 72 ? 18.581 -0.416 -25.166 1.00 68.94 72 VAL A CA 1
ATOM 511 C C . VAL A 1 72 ? 18.820 -1.824 -24.631 1.00 68.94 72 VAL A C 1
ATOM 513 O O . VAL A 1 72 ? 18.383 -2.810 -25.228 1.00 68.94 72 VAL A O 1
ATOM 516 N N . GLN A 1 73 ? 19.557 -1.918 -23.530 1.00 72.19 73 GLN A N 1
ATOM 517 C CA . GLN A 1 73 ? 19.739 -3.162 -22.796 1.00 72.19 73 GLN A CA 1
ATOM 518 C C . GLN A 1 73 ? 18.383 -3.616 -22.239 1.00 72.19 73 GLN A C 1
ATOM 520 O O . GLN A 1 73 ? 17.674 -2.815 -21.629 1.00 72.19 73 GLN A O 1
ATOM 525 N N . ASP A 1 74 ? 18.006 -4.875 -22.460 1.00 75.06 74 ASP A N 1
ATOM 526 C CA . ASP A 1 74 ? 16.827 -5.429 -21.798 1.00 75.06 74 ASP A CA 1
ATOM 527 C C . ASP A 1 74 ? 17.042 -5.522 -20.276 1.00 75.06 74 ASP A C 1
ATOM 529 O O . ASP A 1 74 ? 18.156 -5.357 -19.765 1.00 75.06 74 ASP A O 1
ATOM 533 N N . CYS A 1 75 ? 15.973 -5.786 -19.529 1.00 77.50 75 CYS A N 1
ATOM 534 C CA . CYS A 1 75 ? 16.032 -5.875 -18.067 1.00 77.50 75 CYS A CA 1
ATOM 535 C C . CYS A 1 75 ? 16.903 -7.038 -17.545 1.00 77.50 75 CYS A C 1
ATOM 537 O O . CYS A 1 75 ? 17.343 -6.998 -16.399 1.00 77.50 75 CYS A O 1
ATOM 539 N N . ALA A 1 76 ? 17.248 -8.023 -18.383 1.00 74.31 76 ALA A N 1
ATOM 540 C CA . ALA A 1 76 ? 18.208 -9.080 -18.053 1.00 74.31 76 ALA A CA 1
ATOM 541 C C . ALA A 1 76 ? 19.668 -8.686 -18.341 1.00 74.31 76 ALA A C 1
ATOM 543 O O . ALA A 1 76 ? 20.594 -9.488 -18.174 1.00 74.31 76 ALA A O 1
ATOM 544 N N . GLY A 1 77 ? 19.906 -7.455 -18.787 1.00 73.50 77 GLY A N 1
ATOM 545 C CA . GLY A 1 77 ? 21.241 -6.974 -19.078 1.00 73.50 77 GLY A CA 1
ATOM 546 C C . GLY A 1 77 ? 21.750 -7.358 -20.475 1.00 73.50 77 GLY A C 1
ATOM 547 O O . GLY A 1 77 ? 22.958 -7.283 -20.721 1.00 73.50 77 GLY A O 1
ATOM 548 N N . THR A 1 78 ? 20.880 -7.750 -21.401 1.00 76.81 78 THR A N 1
ATOM 549 C CA . THR A 1 78 ? 21.253 -8.124 -22.770 1.00 76.81 78 THR A CA 1
ATOM 550 C C . THR A 1 78 ? 20.961 -6.980 -23.738 1.00 76.81 78 THR A C 1
ATOM 552 O O . THR A 1 78 ? 19.815 -6.579 -23.930 1.00 76.81 78 THR A O 1
ATOM 555 N N . TRP A 1 79 ? 22.001 -6.445 -24.383 1.00 74.19 79 TRP A N 1
ATOM 556 C CA . TRP A 1 79 ? 21.843 -5.438 -25.438 1.00 74.19 79 TRP A CA 1
ATOM 557 C C . TRP A 1 79 ? 21.069 -6.024 -26.622 1.00 74.19 79 TRP A C 1
ATOM 559 O O . TRP A 1 79 ? 21.435 -7.081 -27.140 1.00 74.19 79 TRP A O 1
ATOM 569 N N . GLY A 1 80 ? 19.976 -5.361 -27.015 1.00 69.06 80 GLY A N 1
ATOM 570 C CA . GLY A 1 80 ? 19.115 -5.815 -28.115 1.00 69.06 80 GLY A CA 1
ATOM 571 C C . GLY A 1 80 ? 18.322 -7.085 -27.809 1.00 69.06 80 GLY A C 1
ATOM 572 O O . GLY A 1 80 ? 17.843 -7.744 -28.735 1.00 69.06 80 GLY A O 1
ATOM 573 N N . GLY A 1 81 ? 18.214 -7.454 -26.531 1.00 70.31 81 GLY A N 1
ATOM 574 C CA . GLY A 1 81 ? 17.386 -8.568 -26.098 1.00 70.31 81 GLY A CA 1
ATOM 575 C C . GLY A 1 81 ? 15.889 -8.297 -26.275 1.00 70.31 81 GLY A C 1
ATOM 576 O O . GLY A 1 81 ? 15.458 -7.182 -26.572 1.00 70.31 81 GLY A O 1
ATOM 577 N N . THR A 1 82 ? 15.085 -9.355 -26.159 1.00 67.50 82 THR A N 1
ATOM 578 C CA . THR A 1 82 ? 13.634 -9.306 -26.406 1.00 67.50 82 THR A CA 1
ATOM 579 C C . THR A 1 82 ? 12.805 -9.191 -25.133 1.00 67.50 82 THR A C 1
ATOM 581 O O . THR A 1 82 ? 11.582 -9.141 -25.235 1.00 67.50 82 THR A O 1
ATOM 584 N N . ILE A 1 83 ? 13.438 -9.206 -23.956 1.00 70.50 83 ILE A N 1
ATOM 585 C CA . ILE A 1 83 ? 12.727 -9.176 -22.677 1.00 70.50 83 ILE A CA 1
ATOM 586 C C . ILE A 1 83 ? 12.283 -7.737 -22.409 1.00 70.50 83 ILE A C 1
ATOM 588 O O . ILE A 1 83 ? 13.083 -6.802 -22.397 1.00 70.50 83 ILE A O 1
ATOM 592 N N . VAL A 1 84 ? 10.981 -7.542 -22.254 1.00 79.38 84 VAL A N 1
ATOM 593 C CA . VAL A 1 84 ? 10.389 -6.216 -22.066 1.00 79.38 84 VAL A CA 1
ATOM 594 C C . VAL A 1 84 ? 10.268 -5.948 -20.569 1.00 79.38 84 VAL A C 1
ATOM 596 O O . VAL A 1 84 ? 9.945 -6.858 -19.811 1.00 79.38 84 VAL A O 1
ATOM 599 N N . SER A 1 85 ? 10.502 -4.709 -20.120 1.00 85.50 85 SER A N 1
ATOM 600 C CA . SER A 1 85 ? 10.176 -4.355 -18.731 1.00 85.50 85 SER A CA 1
ATOM 601 C C . SER A 1 85 ? 8.697 -4.662 -18.457 1.00 85.50 85 SER A C 1
ATOM 603 O O . SER A 1 85 ? 7.822 -4.284 -19.240 1.00 85.50 85 SER A O 1
ATOM 605 N N . GLY A 1 86 ? 8.437 -5.404 -17.383 1.00 86.31 86 GLY A N 1
ATOM 606 C CA . GLY A 1 86 ? 7.136 -5.956 -17.028 1.00 86.31 86 GLY A CA 1
ATOM 607 C C . GLY A 1 86 ? 6.822 -7.350 -17.579 1.00 86.31 86 GLY A C 1
ATOM 608 O O . GLY A 1 86 ? 5.797 -7.883 -17.181 1.00 86.31 86 GLY A O 1
ATOM 609 N N . ASP A 1 87 ? 7.639 -7.951 -18.452 1.00 89.81 87 ASP A N 1
ATOM 610 C CA . ASP A 1 87 ? 7.487 -9.351 -18.898 1.00 89.81 87 ASP A CA 1
ATOM 611 C C . ASP A 1 87 ? 8.208 -10.269 -17.904 1.00 89.81 87 ASP A C 1
ATOM 613 O O . ASP A 1 87 ? 9.420 -10.475 -17.969 1.00 89.81 87 ASP A O 1
ATOM 617 N N . LEU A 1 88 ? 7.466 -10.768 -16.919 1.00 89.62 88 LEU A N 1
ATOM 618 C CA . LEU A 1 88 ? 8.021 -11.477 -15.761 1.00 89.62 88 LEU A CA 1
ATOM 619 C C . LEU A 1 88 ? 8.007 -12.993 -15.935 1.00 89.62 88 LEU A C 1
ATOM 621 O O . LEU A 1 88 ? 8.654 -13.717 -15.175 1.00 89.62 88 LEU A O 1
ATOM 625 N N . ASN A 1 89 ? 7.267 -13.494 -16.923 1.00 87.44 89 ASN A N 1
ATOM 626 C CA . ASN A 1 89 ? 7.265 -14.909 -17.275 1.00 87.44 89 ASN A CA 1
ATOM 627 C C . ASN A 1 89 ? 8.088 -15.213 -18.547 1.00 87.44 89 ASN A C 1
ATOM 629 O O . ASN A 1 89 ? 8.246 -16.391 -18.888 1.00 87.44 89 ASN A O 1
ATOM 633 N N . ASN A 1 90 ? 8.663 -14.184 -19.184 1.00 86.38 90 ASN A N 1
ATOM 634 C CA . ASN A 1 90 ? 9.478 -14.241 -20.397 1.00 86.38 90 ASN A CA 1
ATOM 635 C C . ASN A 1 90 ? 8.746 -14.869 -21.596 1.00 86.38 90 ASN A C 1
ATOM 637 O O . ASN A 1 90 ? 9.349 -15.614 -22.381 1.00 86.38 90 ASN A O 1
ATOM 641 N N . ASP A 1 91 ? 7.443 -14.615 -21.728 1.00 85.56 91 ASP A N 1
ATOM 642 C CA . ASP A 1 91 ? 6.640 -15.093 -22.859 1.00 85.56 91 ASP A CA 1
ATOM 643 C C . ASP A 1 91 ? 6.623 -14.120 -24.055 1.00 85.56 91 ASP A C 1
ATOM 645 O O . ASP A 1 91 ? 6.150 -14.478 -25.142 1.00 85.56 91 ASP A O 1
ATOM 649 N N . GLY A 1 92 ? 7.225 -12.937 -23.891 1.00 83.31 92 GLY A N 1
ATOM 650 C CA . GLY A 1 92 ? 7.364 -11.900 -24.905 1.00 83.31 92 GLY A CA 1
ATOM 651 C C . GLY A 1 92 ? 6.189 -10.923 -24.976 1.00 83.31 92 GLY A C 1
ATOM 652 O O . GLY A 1 92 ? 6.159 -10.103 -25.900 1.00 83.31 92 GLY A O 1
ATOM 653 N N . GLY A 1 93 ? 5.206 -10.998 -24.071 1.00 87.38 93 GLY A N 1
ATOM 654 C CA . GLY A 1 93 ? 4.046 -10.110 -24.072 1.00 87.38 93 GLY A CA 1
ATOM 655 C C . GLY A 1 93 ? 3.582 -9.690 -22.679 1.00 87.38 93 GLY A C 1
ATOM 656 O O . GLY A 1 93 ? 3.390 -10.517 -21.807 1.00 87.38 93 GLY A O 1
ATOM 657 N N . LEU A 1 94 ? 3.264 -8.404 -22.509 1.00 90.69 94 LEU A N 1
ATOM 658 C CA . LEU A 1 94 ? 2.758 -7.865 -21.241 1.00 90.69 94 LEU A CA 1
ATOM 659 C C . LEU A 1 94 ? 1.276 -8.203 -21.055 1.00 90.69 94 LEU A C 1
ATOM 661 O O . LEU A 1 94 ? 0.419 -7.737 -21.814 1.00 90.69 94 LEU A O 1
ATOM 665 N N . ASN A 1 95 ? 0.960 -9.023 -20.057 1.00 92.06 95 ASN A N 1
ATOM 666 C CA . ASN A 1 95 ? -0.383 -9.528 -19.826 1.00 92.06 95 ASN A CA 1
ATOM 667 C C . ASN A 1 95 ? -0.689 -9.803 -18.338 1.00 92.06 95 ASN A C 1
ATOM 669 O O . ASN A 1 95 ? 0.031 -9.413 -17.424 1.00 92.06 95 ASN A O 1
ATOM 673 N N . ILE A 1 96 ? -1.841 -10.429 -18.069 1.00 93.56 96 ILE A N 1
ATOM 674 C CA . ILE A 1 96 ? -2.307 -10.689 -16.695 1.00 93.56 96 ILE A CA 1
ATOM 675 C C . ILE A 1 96 ? -1.374 -11.661 -15.961 1.00 93.56 96 ILE A C 1
ATOM 677 O O . ILE A 1 96 ? -1.249 -11.565 -14.741 1.00 93.56 96 ILE A O 1
ATOM 681 N N . ALA A 1 97 ? -0.723 -12.589 -16.670 1.00 93.69 97 ALA A N 1
ATOM 682 C CA . ALA A 1 97 ? 0.236 -13.491 -16.048 1.00 93.69 97 ALA A CA 1
ATOM 683 C C . ALA A 1 97 ? 1.368 -12.697 -15.386 1.00 93.69 97 ALA A C 1
ATOM 685 O O . ALA A 1 97 ? 1.687 -12.964 -14.230 1.00 93.69 97 ALA A O 1
ATOM 686 N N . ASP A 1 98 ? 1.887 -11.669 -16.051 1.00 93.62 98 ASP A N 1
ATOM 687 C CA . ASP A 1 98 ? 2.959 -10.833 -15.515 1.00 93.62 98 ASP A CA 1
ATOM 688 C C . ASP A 1 98 ? 2.546 -10.079 -14.257 1.00 93.62 98 ASP A C 1
ATOM 690 O O . ASP A 1 98 ? 3.287 -10.048 -13.279 1.00 93.62 98 ASP A O 1
ATOM 694 N N . ILE A 1 99 ? 1.317 -9.558 -14.228 1.00 95.12 99 ILE A N 1
ATOM 695 C CA . ILE A 1 99 ? 0.750 -8.931 -13.028 1.00 95.12 99 ILE A CA 1
ATOM 696 C C . ILE A 1 99 ? 0.752 -9.924 -11.860 1.00 95.12 99 ILE A C 1
ATOM 698 O O . ILE A 1 99 ? 1.159 -9.579 -10.752 1.00 95.12 99 ILE A O 1
ATOM 702 N N . VAL A 1 100 ? 0.327 -11.168 -12.098 1.00 94.62 100 VAL A N 1
ATOM 703 C CA . VAL A 1 100 ? 0.321 -12.217 -11.066 1.00 94.62 100 VAL A CA 1
ATOM 704 C C . VAL A 1 100 ? 1.741 -12.524 -10.584 1.00 94.62 100 VAL A C 1
ATOM 706 O O . VAL A 1 100 ? 1.957 -12.667 -9.380 1.00 94.62 100 VAL A O 1
ATOM 709 N N . HIS A 1 101 ? 2.712 -12.608 -11.495 1.00 93.56 101 HIS A N 1
ATOM 710 C CA . HIS A 1 101 ? 4.116 -12.813 -11.142 1.00 93.56 101 HIS A CA 1
ATOM 711 C C . HIS A 1 101 ? 4.664 -11.658 -10.292 1.00 93.56 101 HIS A C 1
ATOM 713 O O . HIS A 1 101 ? 5.270 -11.911 -9.248 1.00 93.56 101 HIS A O 1
ATOM 719 N N . LEU A 1 102 ? 4.380 -10.413 -10.679 1.00 94.94 102 LEU A N 1
ATOM 720 C CA . LEU A 1 102 ? 4.847 -9.215 -9.984 1.00 94.94 102 LEU A CA 1
ATOM 721 C C . LEU A 1 102 ? 4.291 -9.123 -8.564 1.00 94.94 102 LEU A C 1
ATOM 723 O O . LEU A 1 102 ? 5.039 -8.939 -7.605 1.00 94.94 102 LEU A O 1
ATOM 727 N N . VAL A 1 103 ? 2.974 -9.308 -8.420 1.00 95.94 103 VAL A N 1
ATOM 728 C CA . VAL A 1 103 ? 2.293 -9.283 -7.119 1.00 95.94 103 VAL A CA 1
ATOM 729 C C . VAL A 1 103 ? 2.881 -10.341 -6.191 1.00 95.94 103 VAL A C 1
ATOM 731 O O . VAL A 1 103 ? 3.153 -10.053 -5.026 1.00 95.94 103 VAL A O 1
ATOM 734 N N . HIS A 1 104 ? 3.120 -11.556 -6.689 1.00 93.12 104 HIS A N 1
ATOM 735 C CA . HIS A 1 104 ? 3.732 -12.602 -5.877 1.00 93.12 104 HIS A CA 1
ATOM 736 C C . HIS A 1 104 ? 5.167 -12.265 -5.469 1.00 93.12 104 HIS A C 1
ATOM 738 O O . HIS A 1 104 ? 5.501 -12.510 -4.309 1.00 93.12 104 HIS A O 1
ATOM 744 N N . SER A 1 105 ? 5.986 -11.687 -6.359 1.00 92.12 105 SER A N 1
ATOM 745 C CA . SER A 1 105 ? 7.342 -11.256 -5.988 1.00 92.12 105 SER A CA 1
ATOM 746 C C . SER A 1 105 ? 7.300 -10.234 -4.847 1.00 92.12 105 SER A C 1
ATOM 748 O O . SER A 1 105 ? 7.893 -10.443 -3.788 1.00 92.12 105 SER A O 1
ATOM 750 N N . ILE A 1 106 ? 6.477 -9.187 -4.991 1.00 93.88 106 ILE A N 1
ATOM 751 C CA . ILE A 1 106 ? 6.356 -8.110 -3.994 1.00 93.88 106 ILE A CA 1
ATOM 752 C C . ILE A 1 106 ? 5.830 -8.627 -2.647 1.00 93.88 106 ILE A C 1
ATOM 754 O O . ILE A 1 106 ? 6.265 -8.177 -1.585 1.00 93.88 106 ILE A O 1
ATOM 758 N N . LEU A 1 107 ? 4.908 -9.594 -2.660 1.00 93.69 107 LEU A N 1
ATOM 759 C CA . LEU A 1 107 ? 4.373 -10.211 -1.442 1.00 93.69 107 LEU A CA 1
ATOM 760 C C . LEU A 1 107 ? 5.313 -11.264 -0.816 1.00 93.69 107 LEU A C 1
ATOM 762 O O . LEU A 1 107 ? 4.963 -11.869 0.201 1.00 93.69 107 LEU A O 1
ATOM 766 N N . GLY A 1 108 ? 6.518 -11.450 -1.365 1.00 85.12 108 GLY A N 1
ATOM 767 C CA . GLY A 1 108 ? 7.591 -12.241 -0.764 1.00 85.12 108 GLY A CA 1
ATOM 768 C C . GLY A 1 108 ? 7.726 -13.666 -1.298 1.00 85.12 108 GLY A C 1
ATOM 769 O O . GLY A 1 108 ? 8.273 -14.523 -0.597 1.00 85.12 108 GLY A O 1
ATOM 770 N N . ALA A 1 109 ? 7.227 -13.950 -2.503 1.00 80.56 109 ALA A N 1
ATOM 771 C CA . ALA A 1 109 ? 7.612 -15.156 -3.225 1.00 80.56 109 ALA A CA 1
ATOM 772 C C . ALA A 1 109 ? 9.039 -14.999 -3.777 1.00 80.56 109 ALA A C 1
ATOM 774 O O . ALA A 1 109 ? 9.402 -13.948 -4.288 1.00 80.56 109 ALA A O 1
ATOM 775 N N . ASP A 1 110 ? 9.844 -16.057 -3.682 1.00 78.50 110 ASP A N 1
ATOM 776 C CA . ASP A 1 110 ? 11.210 -16.091 -4.220 1.00 78.50 110 ASP A CA 1
ATOM 777 C C . ASP A 1 110 ? 11.147 -16.312 -5.743 1.00 78.50 110 ASP A C 1
ATOM 779 O O . ASP A 1 110 ? 11.177 -17.449 -6.225 1.00 78.50 110 ASP A O 1
ATOM 783 N N . ILE A 1 111 ? 10.914 -15.225 -6.482 1.00 79.94 111 ILE A N 1
ATOM 784 C CA . ILE A 1 111 ? 10.743 -15.186 -7.939 1.00 79.94 111 ILE A CA 1
ATOM 785 C C . ILE A 1 111 ? 11.776 -14.206 -8.509 1.00 79.94 111 ILE A C 1
ATOM 787 O O . ILE A 1 111 ? 12.076 -13.195 -7.886 1.00 79.94 111 ILE A O 1
ATOM 791 N N . ASP A 1 112 ? 12.330 -14.517 -9.683 1.00 77.12 112 ASP A N 1
ATOM 792 C CA . ASP A 1 112 ? 13.147 -13.560 -10.436 1.00 77.12 112 ASP A CA 1
ATOM 793 C C . ASP A 1 112 ? 12.260 -12.406 -10.912 1.00 77.12 112 ASP A C 1
ATOM 795 O O . ASP A 1 112 ? 11.349 -12.600 -11.717 1.00 77.12 112 ASP A O 1
ATOM 799 N N . ASP A 1 113 ? 12.513 -11.222 -10.375 1.00 79.75 113 ASP A N 1
ATOM 800 C CA . ASP A 1 113 ? 11.778 -9.996 -10.644 1.00 79.75 113 ASP A CA 1
ATOM 801 C C . ASP A 1 113 ? 12.666 -8.921 -11.270 1.00 79.75 113 ASP A C 1
ATOM 803 O O . ASP A 1 113 ? 12.326 -7.745 -11.246 1.00 79.75 113 ASP A O 1
ATOM 807 N N . SER A 1 114 ? 13.780 -9.309 -11.895 1.00 81.06 114 SER A N 1
ATOM 808 C CA . SER A 1 114 ? 14.704 -8.381 -12.565 1.00 81.06 114 SER A CA 1
ATOM 809 C C . SER A 1 114 ? 14.034 -7.436 -13.578 1.00 81.06 114 SER A C 1
ATOM 811 O O . SER A 1 114 ? 14.532 -6.338 -13.819 1.00 81.06 114 SER A O 1
ATOM 813 N N . CYS A 1 115 ? 12.881 -7.827 -14.125 1.00 87.25 115 CYS A N 1
ATOM 814 C CA . CYS A 1 115 ? 12.052 -7.037 -15.038 1.00 87.25 115 CYS A CA 1
ATOM 815 C C . CYS A 1 115 ? 10.813 -6.407 -14.377 1.00 87.25 115 CYS A C 1
ATOM 817 O O . CYS A 1 115 ? 9.919 -5.944 -15.076 1.00 87.25 115 CYS A O 1
ATOM 819 N N . GLY A 1 116 ? 10.726 -6.426 -13.048 1.00 90.88 116 GLY A N 1
ATOM 820 C CA . GLY A 1 116 ? 9.564 -5.994 -12.270 1.00 90.88 116 GLY A CA 1
ATOM 821 C C . GLY A 1 116 ? 9.501 -4.499 -11.970 1.00 90.88 116 GLY A C 1
ATOM 822 O O . GLY A 1 116 ? 8.453 -4.046 -11.528 1.00 90.88 116 GLY A O 1
ATOM 823 N N . ASP A 1 117 ? 10.578 -3.746 -12.215 1.00 92.06 117 ASP A N 1
ATOM 824 C CA . ASP A 1 117 ? 10.610 -2.278 -12.126 1.00 92.06 117 ASP A CA 1
ATOM 825 C C . ASP A 1 117 ? 10.065 -1.678 -13.435 1.00 92.06 117 ASP A C 1
ATOM 827 O O . ASP A 1 117 ? 10.792 -1.370 -14.388 1.00 92.06 117 ASP A O 1
ATOM 831 N N . VAL A 1 118 ? 8.738 -1.625 -13.519 1.00 91.50 118 VAL A N 1
ATOM 832 C CA . VAL A 1 118 ? 7.981 -1.234 -14.714 1.00 91.50 118 VAL A CA 1
ATOM 833 C C . VAL A 1 118 ? 7.960 0.283 -14.874 1.00 91.50 118 VAL A C 1
ATOM 835 O O . VAL A 1 118 ? 7.900 0.778 -16.003 1.00 91.50 118 VAL A O 1
ATOM 838 N N . ASN A 1 119 ? 8.001 1.032 -13.770 1.00 89.81 119 ASN A N 1
ATOM 839 C CA . ASN A 1 119 ? 7.993 2.494 -13.809 1.00 89.81 119 ASN A CA 1
ATOM 840 C C . ASN A 1 119 ? 9.412 3.110 -13.881 1.00 89.81 119 ASN A C 1
ATOM 842 O O . ASN A 1 119 ? 9.539 4.291 -14.217 1.00 89.81 119 ASN A O 1
ATOM 846 N N . GLY A 1 120 ? 10.462 2.317 -13.634 1.00 89.50 120 GLY A N 1
ATOM 847 C CA . GLY A 1 120 ? 11.864 2.721 -13.707 1.00 89.50 120 GLY A CA 1
ATOM 848 C C . GLY A 1 120 ? 12.333 3.569 -12.522 1.00 89.50 120 GLY A C 1
ATOM 849 O O . GLY A 1 120 ? 13.243 4.389 -12.693 1.00 89.50 120 GLY A O 1
ATOM 850 N N . ASP A 1 121 ? 11.702 3.440 -11.352 1.00 89.00 121 ASP A N 1
ATOM 851 C CA . ASP A 1 121 ? 12.040 4.203 -10.143 1.00 89.00 121 ASP A CA 1
ATOM 852 C C . ASP A 1 121 ? 13.148 3.553 -9.290 1.00 89.00 121 ASP A C 1
ATOM 854 O O . ASP A 1 121 ? 13.675 4.178 -8.359 1.00 89.00 121 ASP A O 1
ATOM 858 N N . GLY A 1 122 ? 13.571 2.339 -9.656 1.00 89.25 122 GLY A N 1
ATOM 859 C CA . GLY A 1 122 ? 14.605 1.564 -8.983 1.00 89.25 122 GLY A CA 1
ATOM 860 C C . GLY A 1 122 ? 14.094 0.672 -7.850 1.00 89.25 122 GLY A C 1
ATOM 861 O O . GLY A 1 122 ? 14.915 0.032 -7.183 1.00 89.25 122 GLY A O 1
ATOM 862 N N . PHE A 1 123 ? 12.783 0.617 -7.602 1.00 91.06 123 PHE A N 1
ATOM 863 C CA . PHE A 1 123 ? 12.168 -0.186 -6.552 1.00 91.06 123 PHE A CA 1
ATOM 864 C C . PHE A 1 123 ? 10.989 -0.988 -7.083 1.00 91.06 123 PHE A C 1
ATOM 866 O O . PHE A 1 123 ? 10.005 -0.425 -7.522 1.00 91.06 123 PHE A O 1
ATOM 873 N N . ILE A 1 124 ? 11.003 -2.300 -6.863 1.00 93.31 124 ILE A N 1
ATOM 874 C CA . ILE A 1 124 ? 9.877 -3.164 -7.228 1.00 93.31 124 ILE A CA 1
ATOM 875 C C . ILE A 1 124 ? 8.806 -3.100 -6.135 1.00 93.31 124 ILE A C 1
ATOM 877 O O . ILE A 1 124 ? 8.998 -3.596 -5.019 1.00 93.31 124 ILE A O 1
ATOM 881 N N . ASN A 1 125 ? 7.686 -2.447 -6.432 1.00 95.00 125 ASN A N 1
ATOM 882 C CA . ASN A 1 125 ? 6.618 -2.168 -5.481 1.00 95.00 125 ASN A CA 1
ATOM 883 C C . ASN A 1 125 ? 5.241 -2.011 -6.164 1.00 95.00 125 ASN A C 1
ATOM 885 O O . ASN A 1 125 ? 5.048 -2.297 -7.345 1.00 95.00 125 ASN A O 1
ATOM 889 N N . VAL A 1 126 ? 4.220 -1.605 -5.404 1.00 96.94 126 VAL A N 1
ATOM 890 C CA . VAL A 1 126 ? 2.854 -1.437 -5.930 1.00 96.94 126 VAL A CA 1
ATOM 891 C C . VAL A 1 126 ? 2.753 -0.431 -7.085 1.00 96.94 126 VAL A C 1
ATOM 893 O O . VAL A 1 126 ? 1.850 -0.555 -7.912 1.00 96.94 126 VAL A O 1
ATOM 896 N N . SER A 1 127 ? 3.677 0.525 -7.189 1.00 95.94 127 SER A N 1
ATOM 897 C CA . SER A 1 127 ? 3.760 1.475 -8.301 1.00 95.94 127 SER A CA 1
ATOM 898 C C . SER A 1 127 ? 4.007 0.767 -9.636 1.00 95.94 127 SER A C 1
ATOM 900 O O . SER A 1 127 ? 3.325 1.055 -10.627 1.00 95.94 127 SER A O 1
ATOM 902 N N . ASP A 1 128 ? 4.848 -0.267 -9.654 1.00 95.56 128 ASP A N 1
ATOM 903 C CA . ASP A 1 128 ? 5.072 -1.102 -10.837 1.00 95.56 128 ASP A CA 1
ATOM 904 C C . ASP A 1 128 ? 3.844 -1.912 -11.211 1.00 95.56 128 ASP A C 1
ATOM 906 O O . ASP A 1 128 ? 3.468 -1.980 -12.379 1.00 95.56 128 ASP A O 1
ATOM 910 N N . VAL A 1 129 ? 3.157 -2.467 -10.210 1.00 95.94 129 VAL A N 1
ATOM 911 C CA . VAL A 1 129 ? 1.908 -3.202 -10.430 1.00 95.94 129 VAL A CA 1
ATOM 912 C C . VAL A 1 129 ? 0.861 -2.286 -11.051 1.00 95.94 129 VAL A C 1
ATOM 914 O O . VAL A 1 129 ? 0.227 -2.667 -12.031 1.00 95.94 129 VAL A O 1
ATOM 917 N N . THR A 1 130 ? 0.688 -1.066 -10.533 1.00 94.69 130 THR A N 1
ATOM 918 C CA . THR A 1 130 ? -0.256 -0.102 -11.121 1.00 94.69 130 THR A CA 1
ATOM 919 C C . THR A 1 130 ? 0.137 0.285 -12.547 1.00 94.69 130 THR A C 1
ATOM 921 O O . THR A 1 130 ? -0.730 0.366 -13.419 1.00 94.69 130 THR A O 1
ATOM 924 N N . SER A 1 131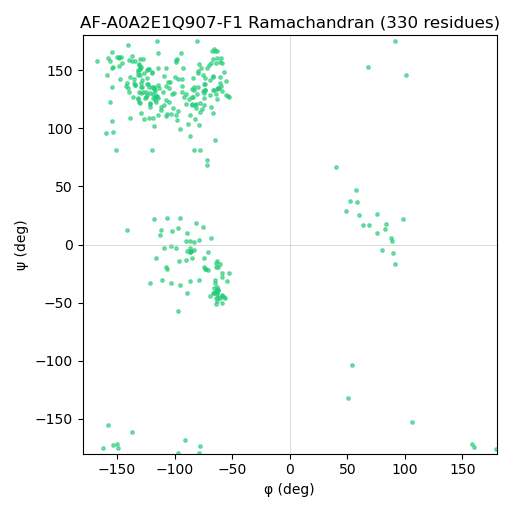 ? 1.435 0.442 -12.816 1.00 92.88 131 SER A N 1
ATOM 925 C CA . SER A 1 131 ? 1.961 0.749 -14.149 1.00 92.88 131 SER A CA 1
ATOM 926 C C . SER A 1 131 ? 1.681 -0.389 -15.129 1.00 92.88 131 SER A C 1
ATOM 928 O O . SER A 1 131 ? 1.141 -0.156 -16.211 1.00 92.88 131 SER A O 1
ATOM 930 N N . LEU A 1 132 ? 1.938 -1.631 -14.719 1.00 93.19 132 LEU A N 1
ATOM 931 C CA . LEU A 1 132 ? 1.687 -2.820 -15.524 1.00 93.19 132 LEU A CA 1
ATOM 932 C C . LEU A 1 132 ? 0.191 -3.045 -15.770 1.00 93.19 132 LEU A C 1
ATOM 934 O O . LEU A 1 132 ? -0.210 -3.314 -16.899 1.00 93.19 132 LEU A O 1
ATOM 938 N N . VAL A 1 133 ? -0.655 -2.857 -14.752 1.00 93.81 133 VAL A N 1
ATOM 939 C CA . VAL A 1 133 ? -2.122 -2.878 -14.897 1.00 93.81 133 VAL A CA 1
ATOM 940 C C . VAL A 1 133 ? -2.572 -1.857 -15.943 1.00 93.81 133 VAL A C 1
ATOM 942 O O . VAL A 1 133 ? -3.366 -2.190 -16.824 1.00 93.81 133 VAL A O 1
ATOM 945 N N . ASN A 1 134 ? -2.045 -0.632 -15.893 1.00 90.38 134 ASN A N 1
ATOM 946 C CA . ASN A 1 134 ? -2.393 0.418 -16.848 1.00 90.38 134 ASN A CA 1
ATOM 947 C C . ASN A 1 134 ? -1.929 0.086 -18.275 1.00 90.38 134 ASN A C 1
ATOM 949 O O . ASN A 1 134 ? -2.677 0.339 -19.220 1.00 90.38 134 ASN A O 1
ATOM 953 N N . ILE A 1 135 ? -0.757 -0.533 -18.444 1.00 89.81 135 ILE A N 1
ATOM 954 C CA . ILE A 1 135 ? -0.273 -1.016 -19.747 1.00 89.81 135 ILE A CA 1
ATOM 955 C C . ILE A 1 135 ? -1.191 -2.120 -20.293 1.00 89.81 135 ILE A C 1
ATOM 957 O O . ILE A 1 135 ? -1.672 -2.024 -21.421 1.00 89.81 135 ILE A O 1
ATOM 961 N N . VAL A 1 136 ? -1.487 -3.144 -19.486 1.00 91.31 136 VAL A N 1
ATOM 962 C CA . VAL A 1 136 ? -2.289 -4.312 -19.897 1.00 91.31 136 VAL A CA 1
ATOM 963 C C . VAL A 1 136 ? -3.736 -3.930 -20.224 1.00 91.31 136 VAL A C 1
ATOM 965 O O . VAL A 1 136 ? -4.356 -4.522 -21.109 1.00 91.31 136 VAL A O 1
ATOM 968 N N . LEU A 1 137 ? -4.289 -2.932 -19.532 1.00 89.19 137 LEU A N 1
ATOM 969 C CA . LEU A 1 137 ? -5.654 -2.446 -19.750 1.00 89.19 137 LEU A CA 1
ATOM 970 C C . LEU A 1 137 ? -5.757 -1.328 -20.805 1.00 89.19 137 LEU A C 1
ATOM 972 O O . LEU A 1 137 ? -6.840 -0.754 -20.957 1.00 89.19 137 LEU A O 1
ATOM 976 N N . ASP A 1 138 ? -4.673 -1.060 -21.544 1.00 81.62 138 ASP A N 1
ATOM 977 C CA . ASP A 1 138 ? -4.583 -0.056 -22.615 1.00 81.62 138 ASP A CA 1
ATOM 978 C C . ASP A 1 138 ? -4.931 1.364 -22.134 1.00 81.62 138 ASP A C 1
ATOM 980 O O . ASP A 1 138 ? -5.754 2.058 -22.730 1.00 81.62 138 ASP A O 1
ATOM 984 N N . PHE A 1 139 ? -4.349 1.766 -20.995 1.00 66.50 139 PHE A N 1
ATOM 985 C CA . PHE A 1 139 ? -4.436 3.107 -20.407 1.00 66.50 139 PHE A CA 1
ATOM 986 C C . PHE A 1 139 ? -5.837 3.718 -20.531 1.00 66.50 139 PHE A C 1
ATOM 988 O O . PHE A 1 139 ? -6.059 4.733 -21.200 1.00 66.50 139 PHE A O 1
ATOM 995 N N . ARG A 1 140 ? -6.820 3.125 -19.844 1.00 61.22 140 ARG A N 1
ATOM 996 C CA . ARG A 1 140 ? -8.109 3.795 -19.627 1.00 61.22 140 ARG A CA 1
ATOM 997 C C . ARG A 1 140 ? -7.922 4.931 -18.626 1.00 61.22 140 ARG A C 1
ATOM 999 O O . ARG A 1 140 ? -8.351 4.847 -17.481 1.00 61.22 140 ARG A O 1
ATOM 1006 N N . LEU A 1 141 ? -7.280 6.002 -19.084 1.00 53.78 141 LEU A N 1
ATOM 1007 C CA . LEU A 1 141 ? -7.197 7.277 -18.394 1.00 53.78 141 LEU A CA 1
ATOM 1008 C C . LEU A 1 141 ? -8.610 7.849 -18.325 1.00 53.78 141 LEU A C 1
ATOM 1010 O O . LEU A 1 141 ? -9.065 8.583 -19.206 1.00 53.78 141 LEU A O 1
ATOM 1014 N N . PHE A 1 142 ? -9.335 7.515 -17.265 1.00 55.41 142 PHE A N 1
ATOM 1015 C CA . PHE A 1 142 ? -10.336 8.448 -16.792 1.00 55.41 142 PHE A CA 1
ATOM 1016 C C . PHE A 1 142 ? -9.571 9.740 -16.469 1.00 55.41 142 PHE A C 1
ATOM 1018 O O . PHE A 1 142 ? -8.503 9.699 -15.870 1.00 55.41 142 PHE A O 1
ATOM 1025 N N . ALA A 1 143 ? -10.054 10.892 -16.930 1.00 53.00 143 ALA A N 1
ATOM 1026 C CA . ALA A 1 143 ? -9.496 12.186 -16.539 1.00 53.00 143 ALA A CA 1
ATOM 1027 C C . ALA A 1 143 ? -9.881 12.466 -15.077 1.00 53.00 143 ALA A C 1
ATOM 1029 O O . ALA A 1 143 ? -10.756 13.280 -14.787 1.00 53.00 143 ALA A O 1
ATOM 1030 N N . ILE A 1 144 ? -9.311 11.688 -14.171 1.00 66.88 144 ILE A N 1
ATOM 1031 C CA . ILE A 1 144 ? -9.417 11.822 -12.724 1.00 66.88 144 ILE A CA 1
ATOM 1032 C C . ILE A 1 144 ? -8.246 12.678 -12.252 1.00 66.88 144 ILE A C 1
ATOM 1034 O O . ILE A 1 144 ? -7.224 12.763 -12.924 1.00 66.88 144 ILE A O 1
ATOM 1038 N N . ASP A 1 145 ? -8.424 13.381 -11.144 1.00 86.00 145 ASP A N 1
ATOM 1039 C CA . ASP A 1 145 ? -7.333 14.083 -10.476 1.00 86.00 145 ASP A CA 1
ATOM 1040 C C . ASP A 1 145 ? -6.649 13.067 -9.559 1.00 86.00 145 ASP A C 1
ATOM 1042 O O . ASP A 1 145 ? -7.323 12.443 -8.736 1.00 86.00 145 ASP A O 1
ATOM 1046 N N . GLY A 1 146 ? -5.359 12.804 -9.768 1.00 91.25 146 GLY A N 1
ATOM 1047 C CA . GLY A 1 146 ? -4.625 11.828 -8.960 1.00 91.25 146 GLY A CA 1
ATOM 1048 C C . GLY A 1 146 ? -4.337 12.408 -7.580 1.00 91.25 146 GLY A C 1
ATOM 1049 O O . GLY A 1 146 ? -3.972 13.576 -7.483 1.00 91.25 146 GLY A O 1
ATOM 1050 N N . ALA A 1 147 ? -4.498 11.609 -6.525 1.00 95.19 147 ALA A N 1
ATOM 1051 C CA . ALA A 1 147 ? -4.180 12.055 -5.173 1.00 95.19 147 ALA A CA 1
ATOM 1052 C C . ALA A 1 147 ? -2.699 12.444 -5.054 1.00 95.19 147 ALA A C 1
ATOM 1054 O O . ALA A 1 147 ? -1.833 11.792 -5.646 1.00 95.19 147 ALA A O 1
ATOM 1055 N N . LEU A 1 148 ? -2.425 13.473 -4.255 1.00 95.62 148 LEU A N 1
ATOM 1056 C CA . LEU A 1 148 ? -1.079 13.881 -3.846 1.00 95.62 148 LEU A CA 1
ATOM 1057 C C . LEU A 1 148 ? -0.861 13.621 -2.353 1.00 95.62 148 LEU A C 1
ATOM 1059 O O . LEU A 1 148 ? 0.255 13.305 -1.936 1.00 95.62 148 LEU A O 1
ATOM 1063 N N . GLU A 1 149 ? -1.933 13.699 -1.563 1.00 96.62 149 GLU A N 1
ATOM 1064 C CA . GLU A 1 149 ? -1.920 13.506 -0.118 1.00 96.62 149 GLU A CA 1
ATOM 1065 C C . GLU A 1 149 ? -2.996 12.509 0.328 1.00 96.62 149 GLU A C 1
ATOM 1067 O O . GLU A 1 149 ? -4.099 12.419 -0.220 1.00 96.62 149 GLU A O 1
ATOM 1072 N N . SER A 1 150 ? -2.676 11.742 1.368 1.00 97.00 150 SER A N 1
ATOM 1073 C CA . SER A 1 150 ? -3.584 10.761 1.950 1.00 97.00 150 SER A CA 1
ATOM 1074 C C . SER A 1 150 ? -3.380 10.569 3.451 1.00 97.00 150 SER A C 1
ATOM 1076 O O . SER A 1 150 ? -2.343 10.907 4.025 1.00 97.00 150 SER A O 1
ATOM 1078 N N . LYS A 1 151 ? -4.402 10.012 4.098 1.00 96.44 151 LYS A N 1
ATOM 1079 C CA . LYS A 1 151 ? -4.438 9.659 5.516 1.00 96.44 151 LYS A CA 1
ATOM 1080 C C . LYS A 1 151 ? -4.951 8.240 5.649 1.00 96.44 151 LYS A C 1
ATOM 1082 O O . LYS A 1 151 ? -6.038 7.915 5.169 1.00 96.44 151 LYS A O 1
ATOM 1087 N N . LEU A 1 152 ? -4.180 7.402 6.330 1.00 97.12 152 LEU A N 1
ATOM 1088 C CA . LEU A 1 152 ? -4.604 6.048 6.651 1.00 97.12 152 LEU A CA 1
ATOM 1089 C C . LEU A 1 152 ? -5.376 6.073 7.968 1.00 97.12 152 LEU A C 1
ATOM 1091 O O . LEU A 1 152 ? -4.865 6.545 8.979 1.00 97.12 152 LEU A O 1
ATOM 1095 N N . ILE A 1 153 ? -6.593 5.548 7.967 1.00 94.06 153 ILE A N 1
ATOM 1096 C CA . ILE A 1 153 ? -7.460 5.484 9.139 1.00 94.06 153 ILE A CA 1
ATOM 1097 C C . ILE A 1 153 ? -7.530 4.036 9.614 1.00 94.06 153 ILE A C 1
ATOM 1099 O O . ILE A 1 153 ? -8.132 3.179 8.962 1.00 94.06 153 ILE A O 1
ATOM 1103 N N . LEU A 1 154 ? -6.933 3.776 10.774 1.00 92.75 154 LEU A N 1
ATOM 1104 C CA . LEU A 1 154 ? -7.013 2.509 11.488 1.00 92.75 154 LEU A CA 1
ATOM 1105 C C . LEU A 1 154 ? -8.085 2.627 12.571 1.00 92.75 154 LEU A C 1
ATOM 1107 O O . LEU A 1 154 ? -7.893 3.304 13.572 1.00 92.75 154 LEU A O 1
ATOM 1111 N N . SER A 1 155 ? -9.228 1.983 12.369 1.00 88.31 155 SER A N 1
ATOM 1112 C CA . SER A 1 155 ? -10.253 1.817 13.410 1.00 88.31 155 SER A CA 1
ATOM 1113 C C . SER A 1 155 ? -10.113 0.447 14.072 1.00 88.31 155 SER A C 1
ATOM 1115 O O . SER A 1 155 ? -9.258 -0.343 13.689 1.00 88.31 155 SER A O 1
ATOM 1117 N N . GLU A 1 156 ? -10.975 0.115 15.034 1.00 83.56 156 GLU A N 1
ATOM 1118 C CA . GLU A 1 156 ? -10.877 -1.163 15.761 1.00 83.56 156 GLU A CA 1
ATOM 1119 C C . GLU A 1 156 ? -10.968 -2.422 14.894 1.00 83.56 156 GLU A C 1
ATOM 1121 O O . GLU A 1 156 ? -10.470 -3.469 15.297 1.00 83.56 156 GLU A O 1
ATOM 1126 N N . ASN A 1 157 ? -11.660 -2.341 13.758 1.00 88.25 157 ASN A N 1
ATOM 1127 C CA . ASN A 1 157 ? -11.925 -3.481 12.885 1.00 88.25 157 ASN A CA 1
ATOM 1128 C C . ASN A 1 157 ? -11.856 -3.135 11.393 1.00 88.25 157 ASN A C 1
ATOM 1130 O O . ASN A 1 157 ? -12.331 -3.913 10.564 1.00 88.25 157 ASN A O 1
ATOM 1134 N N . SER A 1 158 ? -11.332 -1.961 11.034 1.00 93.19 158 SER A N 1
ATOM 1135 C CA . SER A 1 158 ? -11.263 -1.527 9.640 1.00 93.19 158 SER A CA 1
ATOM 1136 C C . SER A 1 158 ? -10.043 -0.669 9.352 1.00 93.19 158 SER A C 1
ATOM 1138 O O . SER A 1 158 ? -9.681 0.194 10.152 1.00 93.19 158 SER A O 1
ATOM 1140 N N . LEU A 1 159 ? -9.480 -0.870 8.167 1.00 96.44 159 LEU A N 1
ATOM 1141 C CA . LEU A 1 159 ? -8.470 -0.035 7.534 1.00 96.44 159 LEU A CA 1
ATOM 1142 C C . LEU A 1 159 ? -9.122 0.716 6.375 1.00 96.44 159 LEU A C 1
ATOM 1144 O O . LEU A 1 159 ? -9.715 0.103 5.482 1.00 96.44 159 LEU A O 1
ATOM 1148 N N . ARG A 1 160 ? -9.022 2.043 6.396 1.00 96.62 160 ARG A N 1
ATOM 1149 C CA . ARG A 1 160 ? -9.599 2.933 5.383 1.00 96.62 160 ARG A CA 1
ATOM 1150 C C . ARG A 1 160 ? -8.582 3.986 4.973 1.00 96.62 160 ARG A C 1
ATOM 1152 O O . ARG A 1 160 ? -7.659 4.276 5.729 1.00 96.62 160 ARG A O 1
ATOM 1159 N N . LEU A 1 161 ? -8.765 4.555 3.793 1.00 97.19 161 LEU A N 1
ATOM 1160 C CA . LEU A 1 161 ? -7.915 5.599 3.247 1.00 97.19 161 LEU A CA 1
ATOM 1161 C C . LEU A 1 161 ? -8.768 6.819 2.906 1.00 97.19 161 LEU A C 1
ATOM 1163 O O . LEU A 1 161 ? -9.770 6.710 2.200 1.00 97.19 161 LEU A O 1
ATOM 1167 N N . GLU A 1 162 ? -8.353 7.980 3.392 1.00 96.56 162 GLU A N 1
ATOM 1168 C CA . GLU A 1 162 ? -8.843 9.274 2.924 1.00 96.56 162 GLU A CA 1
ATOM 1169 C C . GLU A 1 162 ? -7.757 9.931 2.075 1.00 96.56 162 GLU A C 1
ATOM 1171 O O . GLU A 1 162 ? -6.579 9.846 2.409 1.00 96.56 162 GLU A O 1
ATOM 1176 N N . SER A 1 163 ? -8.128 10.572 0.971 1.00 95.75 163 SER A N 1
ATOM 1177 C CA . SER A 1 163 ? -7.189 11.240 0.064 1.00 95.75 163 SER A CA 1
ATOM 1178 C C . SER A 1 163 ? -7.830 12.456 -0.600 1.00 95.75 163 SER A C 1
ATOM 1180 O O . SER A 1 163 ? -9.056 12.599 -0.608 1.00 95.75 163 SER A O 1
ATOM 1182 N N . ASP A 1 164 ? -6.993 13.349 -1.123 1.00 94.69 164 ASP A N 1
ATOM 1183 C CA . ASP A 1 164 ? -7.411 14.563 -1.833 1.00 94.69 164 ASP A CA 1
ATOM 1184 C C . ASP A 1 164 ? -7.750 14.330 -3.317 1.00 94.69 164 ASP A C 1
ATOM 1186 O O . ASP A 1 164 ? -8.254 15.232 -3.986 1.00 94.69 164 ASP A O 1
ATOM 1190 N N . GLY A 1 165 ? -7.545 13.108 -3.812 1.00 94.19 165 GLY A N 1
ATOM 1191 C CA . GLY A 1 165 ? -7.804 12.724 -5.193 1.00 94.19 165 GLY A CA 1
ATOM 1192 C C . GLY A 1 165 ? -7.999 11.220 -5.367 1.00 94.19 165 GLY A C 1
ATOM 1193 O O . GLY A 1 165 ? -8.416 10.500 -4.461 1.00 94.19 165 GLY A O 1
ATOM 1194 N N . PHE A 1 166 ? -7.732 10.730 -6.570 1.00 94.69 166 PHE A N 1
ATOM 1195 C CA . PHE A 1 166 ? -7.876 9.323 -6.914 1.00 94.69 166 PHE A CA 1
ATOM 1196 C C . PHE A 1 166 ? -6.650 8.507 -6.500 1.00 94.69 166 PHE A C 1
ATOM 1198 O O . PHE A 1 166 ? -5.524 8.869 -6.834 1.00 94.69 166 PHE A O 1
ATOM 1205 N N . VAL A 1 167 ? -6.876 7.368 -5.851 1.00 96.31 167 VAL A N 1
ATOM 1206 C CA . VAL A 1 167 ? -5.859 6.385 -5.465 1.00 96.31 167 VAL A CA 1
ATOM 1207 C C . VAL A 1 167 ? -6.138 5.078 -6.196 1.00 96.31 167 VAL A C 1
ATOM 1209 O O . VAL A 1 167 ? -7.252 4.557 -6.128 1.00 96.31 167 VAL A O 1
ATOM 1212 N N . GLN A 1 168 ? -5.123 4.540 -6.870 1.00 95.88 168 GLN A N 1
ATOM 1213 C CA . GLN A 1 168 ? -5.233 3.314 -7.662 1.00 95.88 168 GLN A CA 1
ATOM 1214 C C . GLN A 1 168 ? -4.629 2.100 -6.958 1.00 95.88 168 GLN A C 1
ATOM 1216 O O . GLN A 1 168 ? -5.133 0.995 -7.139 1.00 95.88 168 GLN A O 1
ATOM 1221 N N . GLY A 1 169 ? -3.569 2.294 -6.172 1.00 97.25 169 GLY A N 1
ATOM 1222 C CA . GLY A 1 169 ? -2.836 1.218 -5.515 1.00 97.25 169 GLY A CA 1
ATOM 1223 C C . GLY A 1 169 ? -2.526 1.532 -4.057 1.00 97.25 169 GLY A C 1
ATOM 1224 O O . GLY A 1 169 ? -2.217 2.669 -3.705 1.00 97.25 169 GLY A O 1
ATOM 1225 N N . VAL A 1 170 ? -2.601 0.514 -3.206 1.00 98.31 170 VAL A N 1
ATOM 1226 C CA . VAL A 1 170 ? -2.163 0.559 -1.810 1.00 98.31 170 VAL A CA 1
ATOM 1227 C C . VAL A 1 170 ? -1.401 -0.721 -1.495 1.00 98.31 170 VAL A C 1
ATOM 1229 O O . VAL A 1 170 ? -1.928 -1.819 -1.665 1.00 98.31 170 VAL A O 1
ATOM 1232 N N . GLN A 1 171 ? -0.190 -0.578 -0.968 1.00 98.38 171 GLN A N 1
ATOM 1233 C CA . GLN A 1 171 ? 0.581 -1.649 -0.347 1.00 98.38 171 GLN A CA 1
ATOM 1234 C C . GLN A 1 171 ? 0.808 -1.318 1.125 1.00 98.38 171 GLN A C 1
ATOM 1236 O O . GLN A 1 171 ? 1.193 -0.208 1.488 1.00 98.38 171 GLN A O 1
ATOM 1241 N N . LEU A 1 172 ? 0.550 -2.291 1.991 1.00 97.50 172 LEU A N 1
ATOM 1242 C CA . LEU A 1 172 ? 0.600 -2.127 3.440 1.00 97.50 172 LEU A CA 1
ATOM 1243 C C . LEU A 1 172 ? 1.327 -3.305 4.064 1.00 97.50 172 LEU A C 1
ATOM 1245 O O . LEU A 1 172 ? 1.084 -4.452 3.698 1.00 97.50 172 LEU A O 1
ATOM 1249 N N . THR A 1 173 ? 2.173 -3.028 5.051 1.00 97.56 173 THR A N 1
ATOM 1250 C CA . THR A 1 173 ? 2.688 -4.059 5.955 1.00 97.56 173 THR A CA 1
ATOM 1251 C C . THR A 1 173 ? 2.168 -3.794 7.356 1.00 97.56 173 THR A C 1
ATOM 1253 O O . THR A 1 173 ? 2.327 -2.705 7.905 1.00 97.56 173 THR A O 1
ATOM 1256 N N . LEU A 1 174 ? 1.544 -4.810 7.936 1.00 97.31 174 LEU A N 1
ATOM 1257 C CA . LEU A 1 174 ? 0.939 -4.793 9.257 1.00 97.31 174 LEU A CA 1
ATOM 1258 C C . LEU A 1 174 ? 1.701 -5.750 10.167 1.00 97.31 174 LEU A C 1
ATOM 1260 O O . LEU A 1 174 ? 1.995 -6.871 9.755 1.00 97.31 174 LEU A O 1
ATOM 1264 N N . SER A 1 175 ? 1.968 -5.362 11.409 1.00 97.25 175 SER A N 1
ATOM 1265 C CA . SER A 1 175 ? 2.302 -6.304 12.477 1.00 97.25 175 SER A CA 1
ATOM 1266 C C . SER A 1 175 ? 1.077 -6.565 13.351 1.00 97.25 175 SER A C 1
ATOM 1268 O O . SER A 1 175 ? 0.237 -5.688 13.541 1.00 97.25 175 SER A O 1
ATOM 1270 N N . HIS A 1 176 ? 0.910 -7.796 13.833 1.00 96.88 176 HIS A N 1
ATOM 1271 C CA . HIS A 1 176 ? -0.331 -8.198 14.495 1.00 96.88 176 HIS A CA 1
ATOM 1272 C C . HIS A 1 176 ? -0.157 -9.346 15.496 1.00 96.88 176 HIS A C 1
ATOM 1274 O O . HIS A 1 176 ? 0.858 -10.044 15.539 1.00 96.88 176 HIS A O 1
ATOM 1280 N N . GLY A 1 177 ? -1.180 -9.554 16.329 1.00 93.38 177 GLY A N 1
ATOM 1281 C CA . GLY A 1 177 ? -1.244 -10.670 17.276 1.00 93.38 177 GLY A CA 1
ATOM 1282 C C . GLY A 1 177 ? -1.639 -12.012 16.641 1.00 93.38 177 GLY A C 1
ATOM 1283 O O . GLY A 1 177 ? -1.925 -12.113 15.452 1.00 93.38 177 GLY A O 1
ATOM 1284 N N . SER A 1 178 ? -1.721 -13.061 17.465 1.00 91.94 178 SER A N 1
ATOM 1285 C CA . SER A 1 178 ? -2.107 -14.418 17.030 1.00 91.94 178 SER A CA 1
ATOM 1286 C C . SER A 1 178 ? -3.599 -14.605 16.733 1.00 91.94 178 SER A C 1
ATOM 1288 O O . SER A 1 178 ? -3.983 -15.643 16.208 1.00 91.94 178 SER A O 1
ATOM 1290 N N . ARG A 1 179 ? -4.445 -13.633 17.100 1.00 90.75 179 ARG A N 1
ATOM 1291 C CA . ARG A 1 179 ? -5.891 -13.621 16.805 1.00 90.75 179 ARG A CA 1
ATOM 1292 C C . ARG A 1 179 ? -6.225 -12.793 15.561 1.00 90.75 179 ARG A C 1
ATOM 1294 O O . ARG A 1 179 ? -7.368 -12.384 15.413 1.00 90.75 179 ARG A O 1
ATOM 1301 N N . PHE A 1 180 ? -5.214 -12.455 14.768 1.00 95.69 180 PHE A N 1
ATOM 1302 C CA . PHE A 1 180 ? -5.395 -11.614 13.601 1.00 95.69 180 PHE A CA 1
ATOM 1303 C C . PHE A 1 180 ? -6.054 -12.387 12.472 1.00 95.69 180 PHE A C 1
ATOM 1305 O O . PHE A 1 180 ? -5.553 -13.430 12.055 1.00 95.69 180 PHE A O 1
ATOM 1312 N N . GLU A 1 181 ? -7.147 -11.833 11.973 1.00 96.12 181 GLU A N 1
ATOM 1313 C CA . GLU A 1 181 ? -7.806 -12.263 10.748 1.00 96.12 181 GLU A CA 1
ATOM 1314 C C . GLU A 1 181 ? -8.130 -11.009 9.942 1.00 96.12 181 GLU A C 1
ATOM 1316 O O . GLU A 1 181 ? -8.568 -10.013 10.511 1.00 96.12 181 GLU A O 1
ATOM 1321 N N . ILE A 1 182 ? -7.905 -11.039 8.630 1.00 97.31 182 ILE A N 1
ATOM 1322 C CA . ILE A 1 182 ? -8.134 -9.897 7.742 1.00 97.31 182 ILE A CA 1
ATOM 1323 C C . ILE A 1 182 ? -8.995 -10.311 6.556 1.00 97.31 182 ILE A C 1
ATOM 1325 O O . ILE A 1 182 ? -8.860 -11.405 6.013 1.00 97.31 182 ILE A O 1
ATOM 1329 N N . ASN A 1 183 ? -9.887 -9.415 6.156 1.00 97.88 183 ASN A N 1
ATOM 1330 C CA . ASN A 1 183 ? -10.705 -9.526 4.966 1.00 97.88 183 ASN A CA 1
ATOM 1331 C C . ASN A 1 183 ? -10.519 -8.251 4.139 1.00 97.88 183 ASN A C 1
ATOM 1333 O O . ASN A 1 183 ? -10.954 -7.169 4.544 1.00 97.88 183 ASN A O 1
ATOM 1337 N N . LEU A 1 184 ? -9.811 -8.383 3.018 1.00 98.06 184 LEU A N 1
ATOM 1338 C CA . LEU A 1 184 ? -9.562 -7.282 2.094 1.00 98.06 184 LEU A CA 1
ATOM 1339 C C . LEU A 1 184 ? -10.831 -6.919 1.326 1.00 98.06 184 LEU A C 1
ATOM 1341 O O . LEU A 1 184 ? -11.707 -7.754 1.096 1.00 98.06 184 LEU A O 1
ATOM 1345 N N . LYS A 1 185 ? -10.922 -5.656 0.919 1.00 97.44 185 LYS A N 1
ATOM 1346 C CA . LYS A 1 185 ? -11.975 -5.193 0.030 1.00 97.44 185 LYS A CA 1
ATOM 1347 C C . LYS A 1 185 ? -11.717 -5.695 -1.393 1.00 97.44 185 LYS A C 1
ATOM 1349 O O . LYS A 1 185 ? -10.618 -5.526 -1.909 1.00 97.44 185 LYS A O 1
ATOM 1354 N N . ASP A 1 186 ? -12.759 -6.236 -2.030 1.00 95.00 186 ASP A N 1
ATOM 1355 C CA . ASP A 1 186 ? -12.709 -6.643 -3.439 1.00 95.00 186 ASP A CA 1
ATOM 1356 C C . ASP A 1 186 ? -12.213 -5.499 -4.337 1.00 95.00 186 ASP A C 1
ATOM 1358 O O . ASP A 1 186 ? -12.778 -4.401 -4.332 1.00 95.00 186 ASP A O 1
ATOM 1362 N N . ALA A 1 187 ? -11.192 -5.794 -5.136 1.00 94.88 187 ALA A N 1
ATOM 1363 C CA . ALA A 1 187 ? -10.596 -4.908 -6.128 1.00 94.88 187 ALA A CA 1
ATOM 1364 C C . ALA A 1 187 ? -10.047 -5.743 -7.300 1.00 94.88 187 ALA A C 1
ATOM 1366 O O . ALA A 1 187 ? -10.248 -6.958 -7.344 1.00 94.88 187 ALA A O 1
ATOM 1367 N N . PHE A 1 188 ? -9.374 -5.106 -8.262 1.00 95.12 188 PHE A N 1
ATOM 1368 C CA . PHE A 1 188 ? -8.760 -5.825 -9.385 1.00 95.12 188 PHE A CA 1
ATOM 1369 C C . PHE A 1 188 ? -7.647 -6.766 -8.899 1.00 95.12 188 PHE A C 1
ATOM 1371 O O . PHE A 1 188 ? -7.571 -7.912 -9.335 1.00 95.12 188 PHE A O 1
ATOM 1378 N N . ILE A 1 189 ? -6.847 -6.300 -7.938 1.00 96.94 189 ILE A N 1
ATOM 1379 C CA . ILE A 1 189 ? -5.902 -7.099 -7.154 1.00 96.94 189 ILE A CA 1
ATOM 1380 C C . ILE A 1 189 ? -6.238 -6.864 -5.687 1.00 96.94 189 ILE A C 1
ATOM 1382 O O . ILE A 1 189 ? -6.407 -5.721 -5.269 1.00 96.94 189 ILE A O 1
ATOM 1386 N N . SER A 1 190 ? -6.361 -7.942 -4.923 1.00 97.00 190 SER A N 1
ATOM 1387 C CA . SER A 1 190 ? -6.697 -7.933 -3.499 1.00 97.00 190 SER A CA 1
ATOM 1388 C C . SER A 1 190 ? -6.043 -9.161 -2.873 1.00 97.00 190 SER A C 1
ATOM 1390 O O . SER A 1 190 ? -6.678 -10.200 -2.697 1.00 97.00 190 SER A O 1
ATOM 1392 N N . GLU A 1 191 ? -4.754 -9.053 -2.575 1.00 97.19 191 GLU A N 1
ATOM 1393 C CA . GLU A 1 191 ? -3.943 -10.182 -2.118 1.00 97.19 191 GLU A CA 1
ATOM 1394 C C . GLU A 1 191 ? -3.162 -9.824 -0.858 1.00 97.19 191 GLU A C 1
ATOM 1396 O O . GLU A 1 191 ? -2.808 -8.666 -0.622 1.00 97.19 191 GLU A O 1
ATOM 1401 N N . TYR A 1 192 ? -2.888 -10.828 -0.028 1.00 97.06 192 TYR A N 1
ATOM 1402 C CA . TYR A 1 192 ? -2.020 -10.670 1.130 1.00 97.06 192 TYR A CA 1
ATOM 1403 C C . TYR A 1 192 ? -1.262 -11.951 1.448 1.00 97.06 192 TYR A C 1
ATOM 1405 O O . TYR A 1 192 ? -1.723 -13.063 1.193 1.00 97.06 192 TYR A O 1
ATOM 1413 N N . VAL A 1 193 ? -0.106 -11.783 2.079 1.00 96.56 193 VAL A N 1
ATOM 1414 C CA . VAL A 1 193 ? 0.710 -12.871 2.606 1.00 96.56 193 VAL A CA 1
ATOM 1415 C C . VAL A 1 193 ? 1.047 -12.571 4.059 1.00 96.56 193 VAL A C 1
ATOM 1417 O O . VAL A 1 193 ? 1.516 -11.485 4.402 1.00 96.56 193 VAL A O 1
ATOM 1420 N N . THR A 1 194 ? 0.817 -13.557 4.924 1.00 95.50 194 THR A N 1
ATOM 1421 C CA . THR A 1 194 ? 1.174 -13.492 6.343 1.00 95.50 194 THR A CA 1
ATOM 1422 C C . THR A 1 194 ? 2.401 -14.354 6.615 1.00 95.50 194 THR A C 1
ATOM 1424 O O . THR A 1 194 ? 2.384 -15.565 6.396 1.00 95.50 194 THR A O 1
ATOM 1427 N N . ASN A 1 195 ? 3.450 -13.745 7.162 1.00 93.94 195 ASN A N 1
ATOM 1428 C CA . ASN A 1 195 ? 4.643 -14.420 7.653 1.00 93.94 195 ASN A CA 1
ATOM 1429 C C . ASN A 1 195 ? 4.807 -14.148 9.159 1.00 93.94 195 ASN A C 1
ATOM 1431 O O . ASN A 1 195 ? 5.108 -13.033 9.590 1.00 93.94 195 ASN A O 1
ATOM 1435 N N . TYR A 1 196 ? 4.578 -15.181 9.975 1.00 93.62 196 TYR A N 1
ATOM 1436 C CA . TYR A 1 196 ? 4.488 -15.103 11.438 1.00 93.62 196 TYR A CA 1
ATOM 1437 C C . TYR A 1 196 ? 3.463 -14.070 11.932 1.00 93.62 196 TYR A C 1
ATOM 1439 O O . TYR A 1 196 ? 2.265 -14.336 11.954 1.00 93.62 196 TYR A O 1
ATOM 1447 N N . ASN A 1 197 ? 3.949 -12.920 12.390 1.00 96.06 197 ASN A N 1
ATOM 1448 C CA . ASN A 1 197 ? 3.176 -11.827 12.965 1.00 96.06 197 ASN A CA 1
ATOM 1449 C C . ASN A 1 197 ? 3.181 -10.585 12.068 1.00 96.06 197 ASN A C 1
ATOM 1451 O O . ASN A 1 197 ? 2.840 -9.505 12.545 1.00 96.06 197 ASN A O 1
ATOM 1455 N N . LYS A 1 198 ? 3.634 -10.722 10.818 1.00 97.06 198 LYS A N 1
ATOM 1456 C CA . LYS A 1 198 ? 3.610 -9.672 9.809 1.00 97.06 198 LYS A CA 1
ATOM 1457 C C . LYS A 1 198 ? 2.744 -10.101 8.639 1.00 97.06 198 LYS A C 1
ATOM 1459 O O . LYS A 1 198 ? 2.887 -11.215 8.148 1.00 97.06 198 LYS A O 1
ATOM 1464 N N . THR A 1 199 ? 1.883 -9.208 8.182 1.00 97.25 199 THR A N 1
ATOM 1465 C CA . THR A 1 199 ? 1.081 -9.388 6.974 1.00 97.25 199 THR A CA 1
ATOM 1466 C C . THR A 1 199 ? 1.384 -8.258 6.010 1.00 97.25 199 THR A C 1
ATOM 1468 O O . THR A 1 199 ? 1.195 -7.097 6.363 1.00 97.25 199 THR A O 1
ATOM 1471 N N . THR A 1 200 ? 1.836 -8.597 4.808 1.00 97.50 200 THR A N 1
ATOM 1472 C CA . THR A 1 200 ? 1.951 -7.653 3.694 1.00 97.50 200 THR A CA 1
ATOM 1473 C C . THR A 1 200 ? 0.761 -7.870 2.776 1.00 97.50 200 THR A C 1
ATOM 1475 O O . THR A 1 200 ? 0.442 -9.007 2.436 1.00 97.50 200 THR A O 1
ATOM 1478 N N . LEU A 1 201 ? 0.073 -6.793 2.421 1.00 97.44 201 LEU A N 1
ATOM 1479 C CA . LEU A 1 201 ? -1.109 -6.815 1.570 1.00 97.44 201 LEU A CA 1
ATOM 1480 C C . LEU A 1 201 ? -0.988 -5.788 0.455 1.00 97.44 201 LEU A C 1
ATOM 1482 O O . LEU A 1 201 ? -0.292 -4.779 0.597 1.00 97.44 201 LEU A O 1
ATOM 1486 N N . MET A 1 202 ? -1.710 -6.046 -0.626 1.00 97.69 202 MET A N 1
ATOM 1487 C CA . MET A 1 202 ? -1.772 -5.192 -1.794 1.00 97.69 202 MET A CA 1
ATOM 1488 C C . MET A 1 202 ? -3.203 -5.127 -2.322 1.00 97.69 202 MET A C 1
ATOM 1490 O O . MET A 1 202 ? -3.857 -6.153 -2.520 1.00 97.69 202 MET A O 1
ATOM 1494 N N . ILE A 1 203 ? -3.670 -3.905 -2.568 1.00 97.88 203 ILE A N 1
ATOM 1495 C CA . ILE A 1 203 ? -4.940 -3.623 -3.232 1.00 97.88 203 ILE A CA 1
ATOM 1496 C C . ILE A 1 203 ? -4.666 -2.704 -4.412 1.00 97.88 203 ILE A C 1
ATOM 1498 O O . ILE A 1 203 ? -4.078 -1.640 -4.235 1.00 97.88 203 ILE A O 1
ATOM 1502 N N . VAL A 1 204 ? -5.104 -3.100 -5.604 1.00 97.06 204 VAL A N 1
ATOM 1503 C CA . VAL A 1 204 ? -4.999 -2.290 -6.825 1.00 97.06 204 VAL A CA 1
ATOM 1504 C C . VAL A 1 204 ? -6.326 -2.327 -7.570 1.00 97.06 204 VAL A C 1
ATOM 1506 O O . VAL A 1 204 ? -6.948 -3.384 -7.693 1.00 97.06 204 VAL A O 1
ATOM 1509 N N . THR A 1 205 ? -6.778 -1.179 -8.071 1.00 94.62 205 THR A N 1
ATOM 1510 C CA . THR A 1 205 ? -7.977 -1.075 -8.912 1.00 94.62 205 THR A CA 1
ATOM 1511 C C . THR A 1 205 ? -7.607 -1.005 -10.390 1.00 94.62 205 THR A C 1
ATOM 1513 O O . THR A 1 205 ? -6.511 -0.603 -10.776 1.00 94.62 205 THR A O 1
ATOM 1516 N N . ASP A 1 206 ? -8.561 -1.348 -11.248 1.00 91.38 206 ASP A N 1
ATOM 1517 C CA . ASP A 1 206 ? -8.465 -1.203 -12.705 1.00 91.38 206 ASP A CA 1
ATOM 1518 C C . ASP A 1 206 ? -8.636 0.260 -13.176 1.00 91.38 206 ASP A C 1
ATOM 1520 O O . ASP A 1 206 ? -8.922 0.512 -14.345 1.00 91.38 206 ASP A O 1
ATOM 1524 N N . GLY A 1 207 ? -8.544 1.230 -12.257 1.00 87.75 207 GLY A N 1
ATOM 1525 C CA . GLY A 1 207 ? -8.785 2.649 -12.520 1.00 87.75 207 GLY A CA 1
ATOM 1526 C C . GLY A 1 207 ? -10.267 3.048 -12.550 1.00 87.75 207 GLY A C 1
ATOM 1527 O O . GLY A 1 207 ? -10.576 4.234 -12.640 1.00 87.75 207 GLY A O 1
ATOM 1528 N N . SER A 1 208 ? -11.212 2.103 -12.436 1.00 87.38 208 SER A N 1
ATOM 1529 C CA . SER A 1 208 ? -12.652 2.416 -12.483 1.00 87.38 208 SER A CA 1
ATOM 1530 C C . SER A 1 208 ? -13.189 3.108 -11.223 1.00 87.38 208 SER A C 1
ATOM 1532 O O . SER A 1 208 ? -14.244 3.745 -11.266 1.00 87.38 208 SER A O 1
ATOM 1534 N N . HIS A 1 209 ? -12.488 2.978 -10.095 1.00 90.56 209 HIS A N 1
ATOM 1535 C CA . HIS A 1 209 ? -12.850 3.555 -8.804 1.00 90.56 209 HIS A CA 1
ATOM 1536 C C . HIS A 1 209 ? -11.607 3.758 -7.931 1.00 90.56 209 HIS A C 1
ATOM 1538 O O . HIS A 1 209 ? -10.617 3.037 -8.067 1.00 90.56 209 HIS A O 1
ATOM 1544 N N . SER A 1 210 ? -11.679 4.752 -7.045 1.00 94.12 210 SER A N 1
ATOM 1545 C CA . SER A 1 210 ? -10.610 5.068 -6.093 1.00 94.12 210 SER A CA 1
ATOM 1546 C C . SER A 1 210 ? -10.664 4.118 -4.896 1.00 94.12 210 SER A C 1
ATOM 1548 O O . SER A 1 210 ? -11.754 3.720 -4.470 1.00 94.12 210 SER A O 1
ATOM 1550 N N . ILE A 1 211 ? -9.509 3.795 -4.319 1.00 96.50 211 ILE A N 1
ATOM 1551 C CA . ILE A 1 211 ? -9.426 3.034 -3.068 1.00 96.50 211 ILE A CA 1
ATOM 1552 C C . ILE A 1 211 ? -9.777 3.949 -1.890 1.00 96.50 211 ILE A C 1
ATOM 1554 O O . ILE A 1 211 ? -9.062 4.903 -1.592 1.00 96.50 211 ILE A O 1
ATOM 1558 N N . THR A 1 212 ? -10.861 3.623 -1.185 1.00 96.00 212 THR A N 1
ATOM 1559 C CA . THR A 1 212 ? -11.267 4.290 0.070 1.00 96.00 212 THR A CA 1
ATOM 1560 C C . THR A 1 212 ? -11.357 3.325 1.246 1.00 96.00 212 THR A C 1
ATOM 1562 O O . THR A 1 212 ? -11.079 3.682 2.388 1.00 96.00 212 THR A O 1
ATOM 1565 N N . ASP A 1 213 ? -11.745 2.080 0.986 1.00 96.00 213 ASP A N 1
ATOM 1566 C CA . ASP A 1 213 ? -11.866 1.021 1.982 1.00 96.00 213 ASP A CA 1
ATOM 1567 C C . ASP A 1 213 ? -10.856 -0.069 1.632 1.00 96.00 213 ASP A C 1
ATOM 1569 O O . ASP A 1 213 ? -10.882 -0.592 0.521 1.00 96.00 213 ASP A O 1
ATOM 1573 N N . ILE A 1 214 ? -9.957 -0.388 2.563 1.00 97.88 214 ILE A N 1
ATOM 1574 C CA . ILE A 1 214 ? -8.860 -1.333 2.324 1.00 97.88 214 ILE A CA 1
ATOM 1575 C C . ILE A 1 214 ? -9.255 -2.707 2.851 1.00 97.88 214 ILE A C 1
ATOM 1577 O O . ILE A 1 214 ? -9.274 -3.687 2.115 1.00 97.88 214 ILE A O 1
ATOM 1581 N N . ALA A 1 215 ? -9.584 -2.799 4.137 1.00 97.94 215 ALA A N 1
ATOM 1582 C CA . ALA A 1 215 ? -9.858 -4.084 4.761 1.00 97.94 215 ALA A CA 1
ATOM 1583 C C . ALA A 1 215 ? -10.714 -3.947 6.015 1.00 97.94 215 ALA A C 1
ATOM 1585 O O . ALA A 1 215 ? -10.754 -2.898 6.660 1.00 97.94 215 ALA A O 1
ATOM 1586 N N . THR A 1 216 ? -11.332 -5.056 6.400 1.00 96.38 216 THR A N 1
ATOM 1587 C CA . THR A 1 216 ? -11.788 -5.291 7.772 1.00 96.38 216 THR A CA 1
ATOM 1588 C C . THR A 1 216 ? -10.891 -6.321 8.437 1.00 96.38 216 THR A C 1
ATOM 1590 O O . THR A 1 216 ? -10.297 -7.152 7.752 1.00 96.38 216 THR A O 1
ATOM 1593 N N . PHE A 1 217 ? -10.747 -6.261 9.756 1.00 95.56 217 PHE A N 1
ATOM 1594 C CA . PHE A 1 217 ? -9.904 -7.203 10.484 1.00 95.56 217 PHE A CA 1
ATOM 1595 C C . PHE A 1 217 ? -10.409 -7.458 11.905 1.00 95.56 217 PHE A C 1
ATOM 1597 O O . PHE A 1 217 ? -11.177 -6.677 12.469 1.00 95.56 217 PHE A O 1
ATOM 1604 N N . GLU A 1 218 ? -9.941 -8.555 12.489 1.00 92.19 218 GLU A N 1
ATOM 1605 C CA . GLU A 1 218 ? -10.035 -8.851 13.912 1.00 92.19 218 GLU A CA 1
ATOM 1606 C C . GLU A 1 218 ? -8.640 -8.887 14.542 1.00 92.19 218 GLU A C 1
ATOM 1608 O O . GLU A 1 218 ? -7.654 -9.223 13.892 1.00 92.19 218 GLU A O 1
ATOM 1613 N N . GLY A 1 219 ? -8.561 -8.574 15.837 1.00 88.12 219 GLY A N 1
ATOM 1614 C CA . GLY A 1 219 ? -7.307 -8.577 16.590 1.00 88.12 219 GLY A CA 1
ATOM 1615 C C . GLY A 1 219 ? -6.591 -7.228 16.600 1.00 88.12 219 GLY A C 1
ATOM 1616 O O . GLY A 1 219 ? -7.034 -6.259 15.996 1.00 88.12 219 GLY A O 1
ATOM 1617 N N . ASP A 1 220 ? -5.498 -7.165 17.356 1.00 86.62 220 ASP A N 1
ATOM 1618 C CA . ASP A 1 220 ? -4.687 -5.954 17.468 1.00 86.62 220 ASP A CA 1
ATOM 1619 C C . ASP A 1 220 ? -3.690 -5.897 16.300 1.00 86.62 220 ASP A C 1
ATOM 1621 O O . ASP A 1 220 ? -3.032 -6.901 15.995 1.00 86.62 220 ASP A O 1
ATOM 1625 N N . VAL A 1 221 ? -3.590 -4.725 15.673 1.00 93.38 221 VAL A N 1
ATOM 1626 C CA . VAL A 1 221 ? -2.782 -4.451 14.480 1.00 93.38 221 VAL A CA 1
ATOM 1627 C C . VAL A 1 221 ? -1.970 -3.179 14.694 1.00 93.38 221 VAL A C 1
ATOM 1629 O O . VAL A 1 221 ? -2.437 -2.232 15.322 1.00 93.38 221 VAL A O 1
ATOM 1632 N N . THR A 1 222 ? -0.767 -3.143 14.138 1.00 94.00 222 THR A N 1
ATOM 1633 C CA . THR A 1 222 ? 0.068 -1.951 14.016 1.00 94.00 222 THR A CA 1
ATOM 1634 C C . THR A 1 222 ? 0.516 -1.820 12.565 1.00 94.00 222 THR A C 1
ATOM 1636 O O . THR A 1 222 ? 0.899 -2.804 11.933 1.00 94.00 222 THR A O 1
ATOM 1639 N N . VAL A 1 223 ? 0.442 -0.611 12.014 1.00 95.94 223 VAL A N 1
ATOM 1640 C CA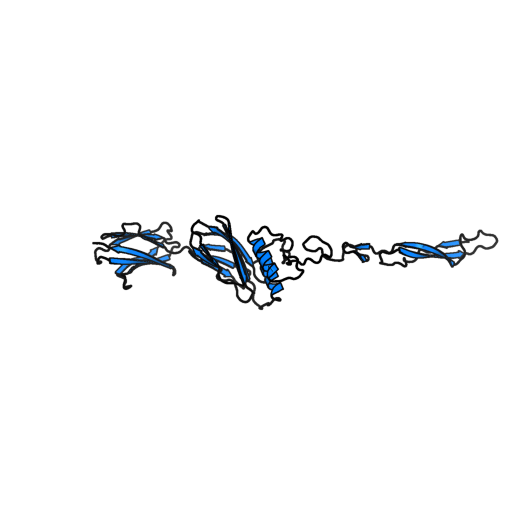 . VAL A 1 223 ? 0.902 -0.331 10.648 1.00 95.94 223 VAL A CA 1
ATOM 1641 C C . VAL A 1 223 ? 2.417 -0.125 10.678 1.00 95.94 223 VAL A C 1
ATOM 1643 O O . VAL A 1 223 ? 2.902 0.792 11.332 1.00 95.94 223 VAL A O 1
ATOM 1646 N N . GLU A 1 224 ? 3.164 -0.983 9.986 1.00 96.62 224 GLU A N 1
ATOM 1647 C CA . GLU A 1 224 ? 4.631 -0.915 9.898 1.00 96.62 224 GLU A CA 1
ATOM 1648 C C . GLU A 1 224 ? 5.078 -0.034 8.729 1.00 96.62 224 GLU A C 1
ATOM 1650 O O . GLU A 1 224 ? 6.015 0.752 8.852 1.00 96.62 224 GLU A O 1
ATOM 1655 N N . SER A 1 225 ? 4.408 -0.172 7.586 1.00 95.81 225 SER A N 1
ATOM 1656 C CA . SER A 1 225 ? 4.644 0.646 6.402 1.00 95.81 225 SER A CA 1
ATOM 1657 C C . SER A 1 225 ? 3.390 0.735 5.545 1.00 95.81 225 SER A C 1
ATOM 1659 O O . SER A 1 225 ? 2.545 -0.165 5.549 1.00 95.81 225 SER A O 1
ATOM 1661 N N . VAL A 1 226 ? 3.287 1.835 4.808 1.00 97.06 226 VAL A N 1
ATOM 1662 C CA . VAL A 1 226 ? 2.220 2.113 3.853 1.00 97.06 226 VAL A CA 1
ATOM 1663 C C . VAL A 1 226 ? 2.829 2.793 2.633 1.00 97.06 226 VAL A C 1
ATOM 1665 O O . VAL A 1 226 ? 3.643 3.702 2.772 1.00 97.06 226 VAL A O 1
ATOM 1668 N N . HIS A 1 227 ? 2.428 2.342 1.451 1.00 97.81 227 HIS A N 1
ATOM 1669 C CA . HIS A 1 227 ? 2.757 2.940 0.164 1.00 97.81 227 HIS A CA 1
ATOM 1670 C C . HIS A 1 227 ? 1.453 3.084 -0.608 1.00 97.81 227 HIS A C 1
ATOM 1672 O O . HIS A 1 227 ? 0.712 2.115 -0.778 1.00 97.81 227 HIS A O 1
ATOM 1678 N N . VAL A 1 228 ? 1.140 4.309 -1.007 1.00 98.19 228 VAL A N 1
ATOM 1679 C CA . VAL A 1 228 ? -0.078 4.651 -1.738 1.00 98.19 228 VAL A CA 1
ATOM 1680 C C . VAL A 1 228 ? 0.329 5.207 -3.091 1.00 98.19 228 VAL A C 1
ATOM 1682 O O . VAL A 1 228 ? 1.244 6.021 -3.166 1.00 98.19 228 VAL A O 1
ATOM 1685 N N . VAL A 1 229 ? -0.351 4.772 -4.146 1.00 96.69 229 VAL A N 1
ATOM 1686 C CA . VAL A 1 229 ? -0.051 5.158 -5.525 1.00 96.69 229 VAL A CA 1
ATOM 1687 C C . VAL A 1 229 ? -1.315 5.646 -6.219 1.00 96.69 229 VAL A C 1
ATOM 1689 O O . VAL A 1 229 ? -2.393 5.047 -6.118 1.00 96.69 229 VAL A O 1
ATOM 1692 N N . SER A 1 230 ? -1.176 6.750 -6.940 1.00 94.19 230 SER A N 1
ATOM 1693 C CA . SER A 1 230 ? -2.159 7.276 -7.873 1.00 94.19 230 SER A CA 1
ATOM 1694 C C . SER A 1 230 ? -1.601 7.231 -9.293 1.00 94.19 230 SER A C 1
ATOM 1696 O O . SER A 1 230 ? -0.433 6.947 -9.532 1.00 94.19 230 SER A O 1
ATOM 1698 N N . GLN A 1 231 ? -2.433 7.591 -10.261 1.00 85.88 231 GLN A N 1
ATOM 1699 C CA . GLN A 1 231 ? -1.986 7.831 -11.636 1.00 85.88 231 GLN A CA 1
ATOM 1700 C C . GLN A 1 231 ? -0.941 8.961 -11.770 1.00 85.88 231 GLN A C 1
ATOM 1702 O O . GLN A 1 231 ? -0.304 9.074 -12.814 1.00 85.88 231 GLN A O 1
ATOM 1707 N N . SER A 1 232 ? -0.794 9.817 -10.750 1.00 88.31 232 SER A N 1
ATOM 1708 C CA . SER A 1 232 ? 0.225 10.872 -10.706 1.00 88.31 232 SER A CA 1
ATOM 1709 C C . SER A 1 232 ? 1.557 10.364 -10.132 1.00 88.31 232 SER A C 1
ATOM 1711 O O . SER A 1 232 ? 2.517 11.131 -10.085 1.00 88.31 232 SER A O 1
ATOM 1713 N N . GLY A 1 233 ? 1.616 9.097 -9.706 1.00 91.19 233 GLY A N 1
ATOM 1714 C CA . GLY A 1 233 ? 2.747 8.475 -9.023 1.00 91.19 233 GLY A CA 1
ATOM 1715 C C . GLY A 1 233 ? 2.479 8.261 -7.533 1.00 91.19 233 GLY A C 1
ATOM 1716 O O . GLY A 1 233 ? 1.333 8.102 -7.101 1.00 91.19 233 GLY A O 1
ATOM 1717 N N . ASP A 1 234 ? 3.551 8.252 -6.747 1.00 94.88 234 ASP A N 1
ATOM 1718 C CA . ASP A 1 234 ? 3.484 8.056 -5.301 1.00 94.88 234 ASP A CA 1
ATOM 1719 C C . ASP A 1 234 ? 2.691 9.163 -4.599 1.00 94.88 234 ASP A C 1
ATOM 1721 O O . ASP A 1 234 ? 2.885 10.358 -4.832 1.00 94.88 234 ASP A O 1
ATOM 1725 N N . VAL A 1 235 ? 1.816 8.746 -3.688 1.00 96.94 235 VAL A N 1
ATOM 1726 C CA . VAL A 1 235 ? 0.979 9.619 -2.866 1.00 96.94 235 VAL A CA 1
ATOM 1727 C C . VAL A 1 235 ? 1.587 9.712 -1.475 1.00 96.94 235 VAL A C 1
ATOM 1729 O O . VAL A 1 235 ? 1.860 8.699 -0.825 1.00 96.94 235 VAL A O 1
ATOM 1732 N N . ASN A 1 236 ? 1.757 10.933 -0.976 1.00 96.88 236 ASN A N 1
ATOM 1733 C CA . ASN A 1 236 ? 2.260 11.149 0.371 1.00 96.88 236 ASN A CA 1
ATOM 1734 C C . ASN A 1 236 ? 1.217 10.703 1.409 1.00 96.88 236 ASN A C 1
ATOM 1736 O O . ASN A 1 236 ? 0.062 11.130 1.362 1.00 96.88 236 ASN A O 1
ATOM 1740 N N . VAL A 1 237 ? 1.613 9.873 2.376 1.00 96.38 237 VAL A N 1
ATOM 1741 C CA . VAL A 1 237 ? 0.759 9.532 3.523 1.00 96.38 237 VAL A CA 1
ATOM 1742 C C . VAL A 1 237 ? 1.123 10.448 4.683 1.00 96.38 237 VAL A C 1
ATOM 1744 O O . VAL A 1 237 ? 2.096 10.206 5.395 1.00 96.38 237 VAL A O 1
ATOM 1747 N N . GLU A 1 238 ? 0.338 11.505 4.886 1.00 92.75 238 GLU A N 1
ATOM 1748 C CA . GLU A 1 238 ? 0.622 12.523 5.903 1.00 92.75 238 GLU A CA 1
ATOM 1749 C C . GLU A 1 238 ? 0.618 11.942 7.319 1.00 92.75 238 GLU A C 1
ATOM 1751 O O . GLU A 1 238 ? 1.399 12.348 8.184 1.00 92.75 238 GLU A O 1
ATOM 1756 N N . GLN A 1 239 ? -0.315 11.021 7.576 1.00 85.31 239 GLN A N 1
ATOM 1757 C CA . GLN A 1 239 ? -0.556 10.487 8.905 1.00 85.31 239 GLN A CA 1
ATOM 1758 C C . GLN A 1 239 ? -1.266 9.128 8.862 1.00 85.31 239 GLN A C 1
ATOM 1760 O O . GLN A 1 239 ? -2.157 8.890 8.044 1.00 85.31 239 GLN A O 1
ATOM 1765 N N . VAL A 1 240 ? -0.923 8.273 9.830 1.00 88.31 240 VAL A N 1
ATOM 1766 C CA . VAL A 1 240 ? -1.746 7.135 10.253 1.00 88.31 240 VAL A CA 1
ATOM 1767 C C . VAL A 1 240 ? -2.554 7.559 11.482 1.00 88.31 240 VAL A C 1
ATOM 1769 O O . VAL A 1 240 ? -1.992 7.894 12.526 1.00 88.31 240 VAL A O 1
ATOM 1772 N N . ILE A 1 241 ? -3.875 7.609 11.339 1.00 85.06 241 ILE A N 1
ATOM 1773 C CA . ILE A 1 241 ? -4.822 7.990 12.386 1.00 85.06 241 ILE A CA 1
ATOM 1774 C C . ILE A 1 241 ? -5.398 6.713 12.990 1.00 85.06 241 ILE A C 1
ATOM 1776 O O . ILE A 1 241 ? -6.169 6.007 12.343 1.00 85.06 241 ILE A O 1
ATOM 1780 N N . GLU A 1 242 ? -5.054 6.432 14.245 1.00 83.56 242 GLU A N 1
ATOM 1781 C CA . GLU A 1 242 ? -5.666 5.345 15.008 1.00 83.56 242 GLU A CA 1
ATOM 1782 C C . GLU A 1 242 ? -6.922 5.851 15.730 1.00 83.56 242 GLU A C 1
ATOM 1784 O O . GLU A 1 242 ? -6.851 6.541 16.750 1.00 83.56 242 GLU A O 1
ATOM 1789 N N . LEU A 1 243 ? -8.093 5.510 15.195 1.00 77.56 243 LEU A N 1
ATOM 1790 C CA . LEU A 1 243 ? -9.377 5.742 15.840 1.00 77.56 243 LEU A CA 1
ATOM 1791 C C . LEU A 1 243 ? -9.597 4.664 16.898 1.00 77.56 243 LEU A C 1
ATOM 1793 O O . LEU A 1 243 ? -9.960 3.521 16.615 1.00 77.56 243 LEU A O 1
ATOM 1797 N N . SER A 1 244 ? -9.383 5.050 18.148 1.00 74.94 244 SER A N 1
ATOM 1798 C CA . SER A 1 244 ? -9.786 4.241 19.290 1.00 74.94 244 SER A CA 1
ATOM 1799 C C . SER A 1 244 ? -11.261 4.510 19.597 1.00 74.94 244 SER A C 1
ATOM 1801 O O . SER A 1 244 ? -11.691 5.660 19.590 1.00 74.94 244 SER A O 1
ATOM 1803 N N . SER A 1 245 ? -12.041 3.453 19.853 1.00 81.38 245 SER A N 1
ATOM 1804 C CA . SER A 1 245 ? -13.476 3.567 20.150 1.00 81.38 245 SER A CA 1
ATOM 1805 C C . SER A 1 245 ? -13.746 3.537 21.658 1.00 81.38 245 SER A C 1
ATOM 1807 O O . SER A 1 245 ? -12.931 3.070 22.468 1.00 81.38 245 SER A O 1
ATOM 1809 N N . ILE A 1 246 ? -14.910 4.044 22.068 1.00 89.94 246 ILE A N 1
ATOM 1810 C CA . ILE A 1 246 ? -15.378 3.887 23.450 1.00 89.94 246 ILE A CA 1
ATOM 1811 C C . ILE A 1 246 ? -15.585 2.400 23.778 1.00 89.94 246 ILE A C 1
ATOM 1813 O O . ILE A 1 246 ? -16.228 1.679 23.024 1.00 89.94 246 ILE A O 1
ATOM 1817 N N . LYS A 1 247 ? -15.118 1.926 24.943 1.00 91.69 247 LYS A N 1
ATOM 1818 C CA . LYS A 1 247 ? -15.394 0.550 25.413 1.00 91.69 247 LYS A CA 1
ATOM 1819 C C . LYS A 1 247 ? -16.126 0.539 26.735 1.00 91.69 247 LYS A C 1
ATOM 1821 O O . LYS A 1 247 ? -15.726 1.216 27.676 1.00 91.69 247 LYS A O 1
ATOM 1826 N N . VAL A 1 248 ? -17.149 -0.306 26.843 1.00 94.94 248 VAL A N 1
ATOM 1827 C CA . VAL A 1 248 ? -17.817 -0.600 28.114 1.00 94.94 248 VAL A CA 1
ATOM 1828 C C . VAL A 1 248 ? -17.616 -2.062 28.501 1.00 94.94 248 VAL A C 1
ATOM 1830 O O . VAL A 1 248 ? -17.878 -2.969 27.718 1.00 94.94 248 VAL A O 1
ATOM 1833 N N . LYS A 1 249 ? -17.142 -2.306 29.726 1.00 95.62 249 LYS A N 1
ATOM 1834 C CA . LYS A 1 249 ? -16.888 -3.653 30.259 1.00 95.62 249 LYS A CA 1
ATOM 1835 C C . LYS A 1 249 ? -17.335 -3.747 31.706 1.00 95.62 249 LYS A C 1
ATOM 1837 O O . LYS A 1 249 ? -17.161 -2.818 32.486 1.00 95.62 249 LYS A O 1
ATOM 1842 N N . VAL A 1 250 ? -17.860 -4.898 32.109 1.00 95.75 250 VAL A N 1
ATOM 1843 C CA . VAL A 1 250 ? -18.158 -5.151 33.525 1.00 95.75 250 VAL A CA 1
ATOM 1844 C C . VAL A 1 250 ? -16.903 -5.640 34.229 1.00 95.75 250 VAL A C 1
ATOM 1846 O O . VAL A 1 250 ? -16.264 -6.591 33.782 1.00 95.75 250 VAL A O 1
ATOM 1849 N N . VAL A 1 251 ? -16.552 -4.967 35.321 1.00 96.38 251 VAL A N 1
ATOM 1850 C CA . VAL A 1 251 ? -15.371 -5.271 36.145 1.00 96.38 251 VAL A CA 1
ATOM 1851 C C . VAL A 1 251 ? -15.743 -5.705 37.564 1.00 96.38 251 VAL A C 1
ATOM 1853 O O . VAL A 1 251 ? -14.899 -6.216 38.292 1.00 96.38 251 VAL A O 1
ATOM 1856 N N . GLY A 1 252 ? -17.007 -5.526 37.956 1.00 95.25 252 GLY A N 1
ATOM 1857 C CA . GLY A 1 252 ? -17.576 -6.094 39.175 1.00 95.25 252 GLY A CA 1
ATOM 1858 C C . GLY A 1 252 ? -18.213 -7.477 38.963 1.00 95.25 252 GLY A C 1
ATOM 1859 O O . GLY A 1 252 ? -18.060 -8.083 37.900 1.00 95.25 252 GLY A O 1
ATOM 1860 N N . PRO A 1 253 ? -18.966 -7.979 39.961 1.00 95.75 253 PRO A N 1
ATOM 1861 C CA . PRO A 1 253 ? -19.705 -9.235 39.847 1.00 95.75 253 PRO A CA 1
ATOM 1862 C C . PRO A 1 253 ? -20.653 -9.227 38.639 1.00 95.75 253 PRO A C 1
ATOM 1864 O O . PRO A 1 253 ? -21.275 -8.207 38.341 1.00 95.75 253 PRO A O 1
ATOM 1867 N N . ASN A 1 254 ? -20.767 -10.354 37.938 1.00 94.31 254 ASN A N 1
ATOM 1868 C CA . ASN A 1 254 ? -21.775 -10.594 36.904 1.00 94.31 254 ASN A CA 1
ATOM 1869 C C . ASN A 1 254 ? -22.015 -12.115 36.795 1.00 94.31 254 ASN A C 1
ATOM 1871 O O . ASN A 1 254 ? -21.137 -12.806 36.277 1.00 94.31 254 ASN A O 1
ATOM 1875 N N . PRO A 1 255 ? -23.147 -12.662 37.278 1.00 96.69 255 PRO A N 1
ATOM 1876 C CA . PRO A 1 255 ? -24.323 -11.957 37.796 1.00 96.69 255 PRO A CA 1
ATOM 1877 C C . PRO A 1 255 ? -24.058 -11.122 39.060 1.00 96.69 255 PRO A C 1
ATOM 1879 O O . PRO A 1 255 ? -23.111 -11.391 39.796 1.00 96.69 255 PRO A O 1
ATOM 1882 N N . PHE A 1 256 ? -24.881 -10.101 39.310 1.00 97.75 256 PHE A N 1
ATOM 1883 C CA . PHE A 1 256 ? -24.713 -9.169 40.435 1.00 97.75 256 PHE A CA 1
ATOM 1884 C C . PHE A 1 256 ? -25.974 -9.019 41.293 1.00 97.75 256 PHE A C 1
ATOM 1886 O O . PHE A 1 256 ? -27.069 -9.315 40.819 1.00 97.75 256 PHE A O 1
ATOM 1893 N N . ASN A 1 257 ? -25.816 -8.551 42.543 1.00 94.25 257 ASN A N 1
ATOM 1894 C CA . ASN A 1 257 ? -26.915 -8.264 43.477 1.00 94.25 257 ASN A CA 1
ATOM 1895 C C . ASN A 1 257 ? -26.531 -7.228 44.564 1.00 94.25 257 ASN A C 1
ATOM 1897 O O . ASN A 1 257 ? -25.613 -7.488 45.338 1.00 94.25 257 ASN A O 1
ATOM 1901 N N . PRO A 1 258 ? -27.235 -6.089 44.702 1.00 93.94 258 PRO A N 1
ATOM 1902 C CA . PRO A 1 258 ? -27.955 -5.378 43.655 1.00 93.94 258 PRO A CA 1
ATOM 1903 C C . PRO A 1 258 ? -27.026 -4.458 42.848 1.00 93.94 258 PRO A C 1
ATOM 1905 O O . PRO A 1 258 ? -27.516 -3.725 41.993 1.00 93.94 258 PRO A O 1
ATOM 1908 N N . SER A 1 259 ? -25.716 -4.437 43.126 1.00 96.81 259 SER A N 1
ATOM 1909 C CA . SER A 1 259 ? -24.763 -3.538 42.470 1.00 96.81 259 SER A CA 1
ATOM 1910 C C . SER A 1 259 ? -23.590 -4.249 41.796 1.00 96.81 259 SER A C 1
ATOM 1912 O O . SER A 1 259 ? -23.153 -5.318 42.217 1.00 96.81 259 SER A O 1
ATOM 1914 N N . THR A 1 260 ? -23.084 -3.635 40.730 1.00 97.81 260 THR A N 1
ATOM 1915 C CA . THR A 1 260 ? -21.843 -4.018 40.047 1.00 97.81 260 THR A CA 1
ATOM 1916 C C . THR A 1 260 ? -21.074 -2.768 39.620 1.00 97.81 260 THR A C 1
ATOM 1918 O O . THR A 1 260 ? -21.574 -1.645 39.730 1.00 97.81 260 THR A O 1
ATOM 1921 N N . GLN A 1 261 ? -19.848 -2.967 39.149 1.00 97.69 261 GLN A N 1
ATOM 1922 C CA . GLN A 1 261 ? -18.979 -1.919 38.629 1.00 97.69 261 GLN A CA 1
ATOM 1923 C C . GLN A 1 261 ? -18.750 -2.129 37.137 1.00 97.69 261 GLN A C 1
ATOM 1925 O O . GLN A 1 261 ? -18.475 -3.242 36.679 1.00 97.69 261 GLN A O 1
ATOM 1930 N N . ILE A 1 262 ? -18.857 -1.039 36.392 1.00 97.25 262 ILE A N 1
ATOM 1931 C CA . ILE A 1 262 ? -18.675 -0.990 34.948 1.00 97.25 262 ILE A CA 1
ATOM 1932 C C . ILE A 1 262 ? -17.502 -0.056 34.678 1.00 97.25 262 ILE A C 1
ATOM 1934 O O . ILE A 1 262 ? -17.465 1.052 35.202 1.00 97.25 262 ILE A O 1
ATOM 1938 N N . SER A 1 263 ? -16.545 -0.513 33.883 1.00 96.88 263 SER A N 1
ATOM 1939 C CA . SER A 1 263 ? -15.468 0.317 33.365 1.00 96.88 263 SER A CA 1
ATOM 1940 C C . SER A 1 263 ? -15.862 0.861 31.996 1.00 96.88 263 SER A C 1
ATOM 1942 O O . SER A 1 263 ? -16.317 0.101 31.136 1.00 96.88 263 SER A O 1
ATOM 1944 N N . VAL A 1 264 ? -15.699 2.169 31.814 1.00 96.06 264 VAL A N 1
ATOM 1945 C CA . VAL A 1 264 ? -15.945 2.883 30.557 1.00 96.06 264 VAL A CA 1
ATOM 1946 C C . VAL A 1 264 ? -14.623 3.488 30.094 1.00 96.06 264 VAL A C 1
ATOM 1948 O O . VAL A 1 264 ? -14.175 4.488 30.655 1.00 96.06 264 VAL A O 1
ATOM 1951 N N . ALA A 1 265 ? -13.971 2.857 29.120 1.00 93.50 265 ALA A N 1
ATOM 1952 C CA . ALA A 1 265 ? -12.744 3.353 28.506 1.00 93.50 265 ALA A CA 1
ATOM 1953 C C . ALA A 1 265 ? -13.085 4.405 27.457 1.00 93.50 265 ALA A C 1
ATOM 1955 O O . ALA A 1 265 ? -13.837 4.129 26.524 1.00 93.50 265 ALA A O 1
ATOM 1956 N N . ILE A 1 266 ? -12.547 5.606 27.653 1.00 92.56 266 ILE A N 1
ATOM 1957 C CA . ILE A 1 266 ? -12.832 6.779 26.833 1.00 92.56 266 ILE A CA 1
ATOM 1958 C C . ILE A 1 266 ? -11.538 7.156 26.109 1.00 92.56 266 ILE A C 1
ATOM 1960 O O . ILE A 1 266 ? -10.590 7.567 26.780 1.00 92.56 266 ILE A O 1
ATOM 1964 N N . PRO A 1 267 ? -11.468 6.994 24.784 1.00 87.25 267 PRO A N 1
ATOM 1965 C CA . PRO A 1 267 ? -10.254 7.260 24.015 1.00 87.25 267 PRO A CA 1
ATOM 1966 C C . PRO A 1 267 ? -9.920 8.752 23.946 1.00 87.25 267 PRO A C 1
ATOM 1968 O O . PRO A 1 267 ? -8.791 9.147 24.223 1.00 87.25 267 PRO A O 1
ATOM 1971 N N . GLU A 1 268 ? -10.927 9.587 23.695 1.00 88.62 268 GLU A N 1
ATOM 1972 C CA . GLU A 1 268 ? -10.805 11.040 23.617 1.00 88.62 268 GLU A CA 1
ATOM 1973 C C . GLU A 1 268 ? -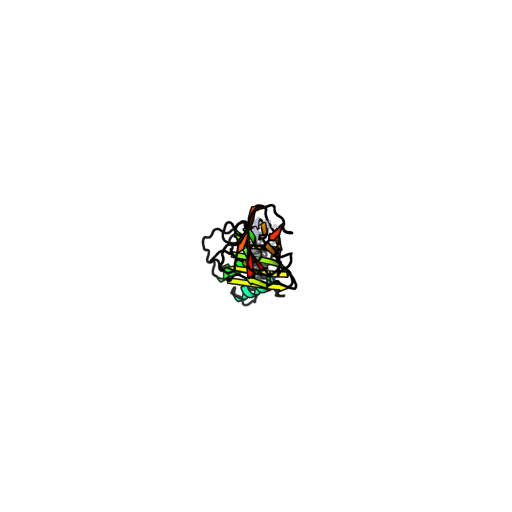11.805 11.736 24.537 1.00 88.62 268 GLU A C 1
ATOM 1975 O O . GLU A 1 268 ? -12.916 11.256 24.762 1.00 88.62 268 GLU A O 1
ATOM 1980 N N . ALA A 1 269 ? -11.414 12.890 25.077 1.00 91.00 269 ALA A N 1
ATOM 1981 C CA . ALA A 1 269 ? -12.293 13.664 25.940 1.00 91.00 269 ALA A CA 1
ATOM 1982 C C . ALA A 1 269 ? -13.487 14.213 25.141 1.00 91.00 269 ALA A C 1
ATOM 1984 O O . ALA A 1 269 ? -13.312 14.781 24.066 1.00 91.00 269 ALA A O 1
ATOM 1985 N N . GLY A 1 270 ? -14.699 14.074 25.673 1.00 93.38 270 GLY A N 1
ATOM 1986 C CA . GLY A 1 270 ? -15.906 14.427 24.929 1.00 93.38 270 GLY A CA 1
ATOM 1987 C C . GLY A 1 270 ? -17.198 14.177 25.695 1.00 93.38 270 GLY A C 1
ATOM 1988 O O . GLY A 1 270 ? -17.186 13.807 26.872 1.00 93.38 270 GLY A O 1
ATOM 1989 N N . LEU A 1 271 ? -18.329 14.415 25.023 1.00 95.75 271 LEU A N 1
ATOM 1990 C CA . LEU A 1 271 ? -19.656 14.106 25.556 1.00 95.75 271 LEU A CA 1
ATOM 1991 C C . LEU A 1 271 ? -19.900 12.598 25.497 1.00 95.75 271 LEU A C 1
ATOM 1993 O O . LEU A 1 271 ? -19.927 12.007 24.420 1.00 95.75 271 LEU A O 1
ATOM 1997 N N . VAL A 1 272 ? -20.131 12.002 26.663 1.00 96.50 272 VAL A N 1
ATOM 1998 C CA . VAL A 1 272 ? -20.360 10.570 26.828 1.00 96.50 272 VAL A CA 1
ATOM 1999 C C . VAL A 1 272 ? -21.711 10.331 27.483 1.00 96.50 272 VAL A C 1
ATOM 2001 O O . VAL A 1 272 ? -22.058 10.963 28.483 1.00 96.50 272 VAL A O 1
ATOM 2004 N N . SER A 1 273 ? -22.460 9.366 26.950 1.00 97.31 273 SER A N 1
ATOM 2005 C CA . SER A 1 273 ? -23.665 8.851 27.599 1.00 97.31 273 SER A CA 1
ATOM 2006 C C . SER A 1 273 ? -23.533 7.354 27.853 1.00 97.31 273 SER A C 1
ATOM 2008 O O . SER A 1 273 ? -23.178 6.589 26.961 1.00 97.31 273 SER A O 1
ATOM 2010 N N . VAL A 1 274 ? -23.815 6.925 29.081 1.00 97.62 274 VAL A N 1
ATOM 2011 C CA . VAL A 1 274 ? -23.823 5.514 29.476 1.00 97.62 274 VAL A CA 1
ATOM 2012 C C . VAL A 1 274 ? -25.199 5.200 30.027 1.00 97.62 274 VAL A C 1
ATOM 2014 O O . VAL A 1 274 ? -25.572 5.650 31.110 1.00 97.62 274 VAL A O 1
ATOM 2017 N N . ASN A 1 275 ? -25.971 4.432 29.272 1.00 98.19 275 ASN A N 1
ATOM 2018 C CA . ASN A 1 275 ? -27.370 4.140 29.549 1.00 98.19 275 ASN A CA 1
ATOM 2019 C C . ASN A 1 275 ? -27.577 2.635 29.722 1.00 98.19 275 ASN A C 1
ATOM 2021 O O . ASN A 1 275 ? -26.894 1.825 29.102 1.00 98.19 275 ASN A O 1
ATOM 2025 N N . VAL A 1 276 ? -28.534 2.254 30.564 1.00 98.06 276 VAL A N 1
ATOM 2026 C CA . VAL A 1 276 ? -28.914 0.856 30.782 1.00 98.06 276 VAL A CA 1
ATOM 2027 C C . VAL A 1 276 ? -30.289 0.621 30.185 1.00 98.06 276 VAL A C 1
ATOM 2029 O O . VAL A 1 276 ? -31.230 1.360 30.479 1.00 98.06 276 VAL A O 1
ATOM 2032 N N . TYR A 1 277 ? -30.412 -0.440 29.398 1.00 98.25 277 TYR A N 1
ATOM 2033 C CA . TYR A 1 277 ? -31.638 -0.844 28.726 1.00 98.25 277 TYR A CA 1
ATOM 2034 C C . TYR A 1 277 ? -32.072 -2.240 29.169 1.00 98.25 277 TYR A C 1
ATOM 2036 O O . TYR A 1 277 ? -31.241 -3.102 29.465 1.00 98.25 277 TYR A O 1
ATOM 2044 N N . ASN A 1 278 ? -33.382 -2.479 29.216 1.00 96.69 278 ASN A N 1
ATOM 2045 C CA . ASN A 1 278 ? -33.918 -3.835 29.337 1.00 96.69 278 ASN A CA 1
ATOM 2046 C C . ASN A 1 278 ? -33.932 -4.545 27.967 1.00 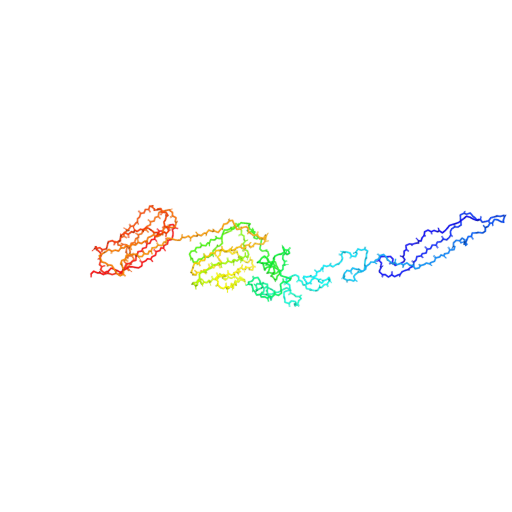96.69 278 ASN A C 1
ATOM 2048 O O . ASN A 1 278 ? -33.644 -3.944 26.934 1.00 96.69 278 ASN A O 1
ATOM 2052 N N . VAL A 1 279 ? -34.309 -5.826 27.942 1.00 95.38 279 VAL A N 1
ATOM 2053 C CA . VAL A 1 279 ? -34.384 -6.626 26.700 1.00 95.38 279 VAL A CA 1
ATOM 2054 C C . VAL A 1 279 ? -35.413 -6.120 25.678 1.00 95.38 279 VAL A C 1
ATOM 2056 O O . VAL A 1 279 ? -35.366 -6.527 24.524 1.00 95.38 279 VAL A O 1
ATOM 2059 N N . LEU A 1 280 ? -36.328 -5.234 26.083 1.00 95.81 280 LEU A N 1
ATOM 2060 C CA . LEU A 1 280 ? -37.296 -4.578 25.198 1.00 95.81 280 LEU A CA 1
ATOM 2061 C C . LEU A 1 280 ? -36.753 -3.259 24.613 1.00 95.81 280 LEU A C 1
ATOM 2063 O O . LEU A 1 280 ? -37.492 -2.545 23.942 1.00 95.81 280 LEU A O 1
ATOM 2067 N N . GLY A 1 281 ? -35.496 -2.901 24.898 1.00 94.56 281 GLY A N 1
ATOM 2068 C CA . GLY A 1 281 ? -34.879 -1.652 24.446 1.00 94.56 281 GLY A CA 1
ATOM 2069 C C . GLY A 1 281 ? -35.334 -0.414 25.223 1.00 94.56 281 GLY A C 1
ATOM 2070 O O . GLY A 1 281 ? -35.028 0.708 24.829 1.00 94.56 281 GLY A O 1
ATOM 2071 N N . GLN A 1 282 ? -36.055 -0.576 26.335 1.00 96.62 282 GLN A N 1
ATOM 2072 C CA . GLN A 1 282 ? -36.464 0.558 27.161 1.00 96.62 282 GLN A CA 1
ATOM 2073 C C . GLN A 1 282 ? -35.307 0.982 28.061 1.00 96.62 282 GLN A C 1
ATOM 2075 O O . GLN A 1 282 ? -34.739 0.150 28.775 1.00 96.62 282 GLN A O 1
ATOM 2080 N N . LYS A 1 283 ? -34.987 2.280 28.064 1.00 97.75 283 LYS A N 1
ATOM 2081 C CA . LYS A 1 283 ? -33.990 2.851 28.973 1.00 97.75 283 LYS A CA 1
ATOM 2082 C C . LYS A 1 283 ? -34.513 2.797 30.407 1.00 97.75 283 LYS A C 1
ATOM 2084 O O . LYS A 1 283 ? -35.529 3.411 30.718 1.00 97.75 283 LYS A O 1
ATOM 2089 N N . VAL A 1 284 ? -33.811 2.075 31.273 1.00 97.81 284 VAL A N 1
ATOM 2090 C CA . VAL A 1 284 ? -34.173 1.879 32.686 1.00 97.81 284 VAL A CA 1
ATOM 2091 C C . VAL A 1 284 ? -33.268 2.644 33.651 1.00 97.81 284 VAL A C 1
ATOM 2093 O O . VAL A 1 284 ? -33.663 2.866 34.791 1.00 97.81 284 VAL A O 1
ATOM 2096 N N . ALA A 1 285 ? -32.074 3.058 33.216 1.00 97.06 285 ALA A N 1
ATOM 2097 C CA . ALA A 1 285 ? -31.186 3.924 33.989 1.00 97.06 285 ALA A CA 1
ATOM 2098 C C . ALA A 1 285 ? -30.223 4.702 33.077 1.00 97.06 285 ALA A C 1
ATOM 2100 O O . ALA A 1 285 ? -29.923 4.272 31.964 1.00 97.06 285 ALA A O 1
ATOM 2101 N N . THR A 1 286 ? -29.703 5.816 33.585 1.00 97.62 286 THR A N 1
ATOM 2102 C CA . THR A 1 286 ? -28.586 6.569 33.001 1.00 97.62 286 THR A CA 1
ATOM 2103 C C . THR A 1 286 ? -27.495 6.627 34.061 1.00 97.62 286 THR A C 1
ATOM 2105 O O . THR A 1 286 ? -27.752 7.061 35.182 1.00 97.62 286 THR A O 1
ATOM 2108 N N . LEU A 1 287 ? -26.312 6.108 33.739 1.00 97.25 287 LEU A N 1
ATOM 2109 C CA . LEU A 1 287 ? -25.173 6.026 34.656 1.00 97.25 287 LEU A CA 1
ATOM 2110 C C . LEU A 1 287 ? -24.222 7.213 34.484 1.00 97.25 287 LEU A C 1
ATOM 2112 O O . LEU A 1 287 ? -23.643 7.685 35.456 1.00 97.25 287 LEU A O 1
ATOM 2116 N N . VAL A 1 288 ? -24.078 7.684 33.246 1.00 97.56 288 VAL A N 1
ATOM 2117 C CA . VAL A 1 288 ? -23.287 8.856 32.866 1.00 97.56 288 VAL A CA 1
ATOM 2118 C C . VAL A 1 288 ? -24.050 9.593 31.773 1.00 97.56 288 VAL A C 1
ATOM 2120 O O . VAL A 1 288 ? -24.596 8.953 30.876 1.00 97.56 288 VAL A O 1
ATOM 2123 N N . ASP A 1 289 ? -24.069 10.918 31.844 1.00 97.12 289 ASP A N 1
ATOM 2124 C CA . ASP A 1 289 ? -24.554 11.792 30.777 1.00 97.12 289 ASP A CA 1
ATOM 2125 C C . ASP A 1 289 ? -23.849 13.147 30.900 1.00 97.12 289 ASP A C 1
ATOM 2127 O O . ASP A 1 289 ? -24.196 13.964 31.757 1.00 97.12 289 ASP A O 1
ATOM 2131 N N . GLY A 1 290 ? -22.775 13.343 30.135 1.00 96.69 290 GLY A N 1
ATOM 2132 C CA . GLY A 1 290 ? -22.004 14.581 30.182 1.00 96.69 290 GLY A CA 1
ATOM 2133 C C . GLY A 1 290 ? -20.575 14.456 29.667 1.00 96.69 290 GLY A C 1
ATOM 2134 O O . GLY A 1 290 ? -20.178 13.446 29.095 1.00 96.69 290 GLY A O 1
ATOM 2135 N N . TYR A 1 291 ? -19.796 15.519 29.865 1.00 96.12 291 TYR A N 1
ATOM 2136 C CA . TYR A 1 291 ? -18.403 15.570 29.431 1.00 96.12 291 TYR A CA 1
ATOM 2137 C C . TYR A 1 291 ? -17.505 14.707 30.325 1.00 96.12 291 TYR A C 1
ATOM 2139 O O . TYR A 1 291 ? -17.555 14.818 31.552 1.00 96.12 291 TYR A O 1
ATOM 2147 N N . MET A 1 292 ? -16.645 13.893 29.719 1.00 95.25 292 MET A N 1
ATOM 2148 C CA . MET A 1 292 ? -15.650 13.083 30.416 1.00 95.25 292 MET A CA 1
ATOM 2149 C C . MET A 1 292 ? -14.270 13.231 29.775 1.00 95.25 292 MET A C 1
ATOM 2151 O O . MET A 1 292 ? -14.148 13.424 28.569 1.00 95.25 292 MET A O 1
ATOM 2155 N N . ASN A 1 293 ? -13.218 13.125 30.590 1.00 94.62 293 ASN A N 1
ATOM 2156 C CA . ASN A 1 293 ? -11.836 13.151 30.109 1.00 94.62 293 ASN A CA 1
ATOM 2157 C C . ASN A 1 293 ? -11.442 11.811 29.474 1.00 94.62 293 ASN A C 1
ATOM 2159 O O . ASN A 1 293 ? -11.912 10.756 29.915 1.00 94.62 293 ASN A O 1
ATOM 2163 N N . ALA A 1 294 ? -10.506 11.865 28.523 1.00 92.00 294 ALA A N 1
ATOM 2164 C CA . ALA A 1 294 ? -9.839 10.686 27.984 1.00 92.00 294 ALA A CA 1
ATOM 2165 C C . ALA A 1 294 ? -9.225 9.852 29.121 1.00 92.00 294 ALA A C 1
ATOM 2167 O O . ALA A 1 294 ? -8.514 10.366 29.988 1.00 92.00 294 ALA A O 1
ATOM 2168 N N . ASN A 1 295 ? -9.544 8.563 29.132 1.00 92.62 295 ASN A N 1
ATOM 2169 C CA . ASN A 1 295 ? -8.995 7.556 30.024 1.00 92.62 295 ASN A CA 1
ATOM 2170 C C . ASN A 1 295 ? -9.208 6.173 29.396 1.00 92.62 295 ASN A C 1
ATOM 2172 O O . ASN A 1 295 ? -10.262 5.550 29.558 1.00 92.62 295 ASN A O 1
ATOM 2176 N N . THR A 1 296 ? -8.184 5.679 28.707 1.00 86.06 296 THR A N 1
ATOM 2177 C CA . THR A 1 296 ? -8.192 4.361 28.059 1.00 86.06 296 THR A CA 1
ATOM 2178 C C . THR A 1 296 ? -8.139 3.198 29.057 1.00 86.06 296 THR A C 1
ATOM 2180 O O . THR A 1 296 ? -8.609 2.109 28.740 1.00 86.06 296 THR A O 1
ATOM 2183 N N . ALA A 1 297 ? -7.656 3.415 30.289 1.00 85.88 297 ALA A N 1
ATOM 2184 C CA . ALA A 1 297 ? -7.732 2.422 31.371 1.00 85.88 297 ALA A CA 1
ATOM 2185 C C . ALA A 1 297 ? -9.161 2.266 31.933 1.00 85.88 297 ALA A C 1
ATOM 2187 O O . ALA A 1 297 ? -9.507 1.232 32.511 1.00 85.88 297 ALA A O 1
ATOM 2188 N N . GLY A 1 298 ? -9.995 3.283 31.718 1.00 90.38 298 GLY A N 1
ATOM 2189 C CA . GLY A 1 298 ? -11.419 3.286 32.006 1.00 90.38 298 GLY A CA 1
ATOM 2190 C C . GLY A 1 298 ? -11.824 4.001 33.288 1.00 90.38 298 GLY A C 1
ATOM 2191 O O . GLY A 1 298 ? -11.121 4.012 34.300 1.00 90.38 298 GLY A O 1
ATOM 2192 N N . HIS A 1 299 ? -13.000 4.623 33.230 1.00 95.75 299 HIS A N 1
ATOM 2193 C CA . HIS A 1 299 ? -13.681 5.229 34.367 1.00 95.75 299 HIS A CA 1
ATOM 2194 C C . HIS A 1 299 ? -14.591 4.205 35.029 1.00 95.75 299 HIS A C 1
ATOM 2196 O O . HIS A 1 299 ? -15.405 3.566 34.362 1.00 95.75 299 HIS A O 1
ATOM 2202 N N . ILE A 1 300 ? -14.476 4.070 36.348 1.00 97.12 300 ILE A N 1
ATOM 2203 C CA . ILE A 1 300 ? -15.332 3.172 37.119 1.00 97.12 300 ILE A CA 1
ATOM 2204 C C . ILE A 1 300 ? -16.662 3.855 37.411 1.00 97.12 300 ILE A C 1
ATOM 2206 O O . ILE A 1 300 ? -16.726 4.875 38.096 1.00 97.12 300 ILE A O 1
ATOM 2210 N N . VAL A 1 301 ? -17.733 3.238 36.927 1.00 96.50 301 VAL A N 1
ATOM 2211 C CA . VAL A 1 301 ? -19.111 3.673 37.117 1.00 96.50 301 VAL A CA 1
ATOM 2212 C C . VAL A 1 301 ? -19.864 2.603 37.901 1.00 96.50 301 VAL A C 1
ATOM 2214 O O . VAL A 1 301 ? -19.869 1.421 37.549 1.00 96.50 301 VAL A O 1
ATOM 2217 N N . ASN A 1 302 ? -20.509 3.016 38.990 1.00 97.06 302 ASN A N 1
ATOM 2218 C CA . ASN A 1 302 ? -21.298 2.119 39.825 1.00 97.06 302 ASN A CA 1
ATOM 2219 C C . ASN A 1 302 ? -22.710 1.978 39.259 1.00 97.06 302 ASN A C 1
ATOM 2221 O O . ASN A 1 302 ? -23.419 2.970 39.096 1.00 97.06 302 ASN A O 1
ATOM 2225 N N . PHE A 1 303 ? -23.150 0.741 39.039 1.00 97.31 303 PHE A N 1
ATOM 2226 C CA . PHE A 1 303 ? -24.536 0.455 38.695 1.00 97.31 303 PHE A CA 1
ATOM 2227 C C . PHE A 1 303 ? -25.244 -0.175 39.888 1.00 97.31 303 PHE A C 1
ATOM 2229 O O . PHE A 1 303 ? -24.939 -1.302 40.268 1.00 97.31 303 PHE A O 1
ATOM 2236 N N . ASN A 1 304 ? -26.194 0.553 40.478 1.00 96.50 304 ASN A N 1
ATOM 2237 C CA . ASN A 1 304 ? -27.090 0.044 41.513 1.00 96.50 304 ASN A CA 1
ATOM 2238 C C . ASN A 1 304 ? -28.471 -0.233 40.905 1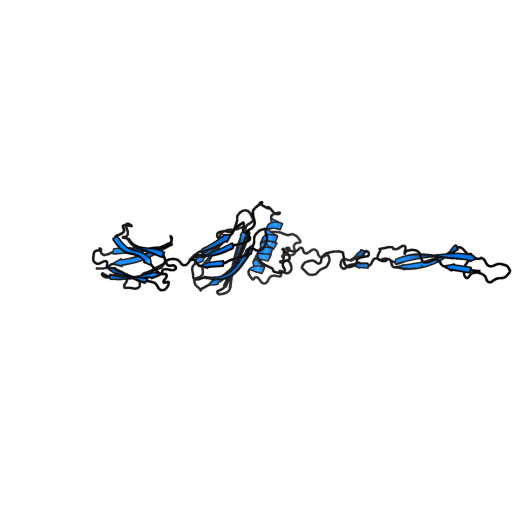.00 96.50 304 ASN A C 1
ATOM 2240 O O . ASN A 1 304 ? -29.190 0.687 40.525 1.00 96.50 304 ASN A O 1
ATOM 2244 N N . ALA A 1 305 ? -28.839 -1.509 40.846 1.00 96.25 305 ALA A N 1
ATOM 2245 C CA . ALA A 1 305 ? -30.080 -1.993 40.257 1.00 96.25 305 ALA A CA 1
ATOM 2246 C C . ALA A 1 305 ? -31.105 -2.440 41.316 1.00 96.25 305 ALA A C 1
ATOM 2248 O O . ALA A 1 305 ? -31.995 -3.239 41.028 1.00 96.25 305 ALA A O 1
ATOM 2249 N N . SER A 1 306 ? -31.008 -1.941 42.553 1.00 95.56 306 SER A N 1
ATOM 2250 C CA . SER A 1 306 ? -31.907 -2.326 43.658 1.00 95.56 306 SER A CA 1
ATOM 2251 C C . SER A 1 306 ? -33.394 -2.143 43.328 1.00 95.56 306 SER A C 1
ATOM 2253 O O . SER A 1 306 ? -34.223 -2.952 43.754 1.00 95.56 306 SER A O 1
ATOM 2255 N N . HIS A 1 307 ? -33.729 -1.153 42.500 1.00 94.69 307 HIS A N 1
ATOM 2256 C CA . HIS A 1 307 ? -35.094 -0.852 42.060 1.00 94.69 307 HIS A CA 1
ATOM 2257 C C . HIS A 1 307 ? -35.564 -1.659 40.837 1.00 94.69 307 HIS A C 1
ATOM 2259 O O . HIS A 1 307 ? -36.725 -1.556 40.451 1.00 94.69 307 HIS A O 1
ATOM 2265 N N . LEU A 1 308 ? -34.691 -2.462 40.226 1.00 95.94 308 LEU A N 1
ATOM 2266 C CA . LEU A 1 308 ? -34.983 -3.224 39.013 1.00 95.94 308 LEU A CA 1
ATOM 2267 C C . LEU A 1 308 ? -35.334 -4.689 39.335 1.00 95.94 308 LEU A C 1
ATOM 2269 O O . LEU A 1 308 ? -34.995 -5.209 40.402 1.00 95.94 308 LEU A O 1
ATOM 2273 N N . ALA A 1 309 ? -36.060 -5.358 38.439 1.00 95.75 309 ALA A N 1
ATOM 2274 C CA . ALA A 1 309 ? -36.378 -6.784 38.557 1.00 95.75 309 ALA A CA 1
ATOM 2275 C C . ALA A 1 309 ? -35.181 -7.654 38.138 1.00 95.75 309 ALA A C 1
ATOM 2277 O O . ALA A 1 309 ? -34.342 -7.218 37.358 1.00 95.75 309 ALA A O 1
ATOM 2278 N N . SER A 1 310 ? -35.089 -8.894 38.623 1.00 96.94 310 SER A N 1
ATOM 2279 C CA . SER A 1 310 ? -34.053 -9.821 38.144 1.00 96.94 310 SER A CA 1
ATOM 2280 C C . SER A 1 310 ? -34.206 -10.077 36.645 1.00 96.94 310 SER A C 1
ATOM 2282 O O . SER A 1 310 ? -35.322 -10.218 36.145 1.00 96.94 310 SER A O 1
ATOM 2284 N N . GLY A 1 311 ? -33.090 -10.124 35.924 1.00 96.44 311 GLY A N 1
ATOM 2285 C CA . GLY A 1 311 ? -33.111 -10.224 34.471 1.00 96.44 311 GLY A CA 1
ATOM 2286 C C . GLY A 1 311 ? -31.815 -9.783 33.802 1.00 96.44 311 GLY A C 1
ATOM 2287 O O . GLY A 1 311 ? -30.807 -9.499 34.452 1.00 96.44 311 GLY A O 1
ATOM 2288 N N . ILE A 1 312 ? -31.864 -9.749 32.471 1.00 97.12 312 ILE A N 1
ATOM 2289 C CA . ILE A 1 312 ? -30.764 -9.309 31.612 1.00 97.12 312 ILE A CA 1
ATOM 2290 C C . ILE A 1 312 ? -30.940 -7.825 31.291 1.00 97.12 312 ILE A C 1
ATOM 2292 O O . ILE A 1 312 ? -32.035 -7.385 30.936 1.00 97.12 312 ILE A O 1
ATOM 2296 N N . TYR A 1 313 ? -29.838 -7.085 31.359 1.00 97.88 313 TYR A N 1
ATOM 2297 C CA . TYR A 1 313 ? -29.762 -5.686 30.962 1.00 97.88 313 TYR A CA 1
ATOM 2298 C C . TYR A 1 313 ? -28.587 -5.461 30.009 1.00 97.88 313 TYR A C 1
ATOM 2300 O O . TYR A 1 313 ? -27.590 -6.189 30.044 1.00 97.88 313 TYR A O 1
ATOM 2308 N N . LEU A 1 314 ? -28.711 -4.447 29.157 1.00 98.06 314 LEU A N 1
ATOM 2309 C CA . LEU A 1 314 ? -27.669 -3.999 28.238 1.00 98.06 314 LEU A CA 1
ATOM 2310 C C . LEU A 1 314 ? -27.188 -2.623 28.683 1.00 98.06 314 LEU A C 1
ATOM 2312 O O . LEU A 1 314 ? -27.969 -1.676 28.730 1.00 98.06 314 LEU A O 1
ATOM 2316 N N . VAL A 1 315 ? -25.911 -2.521 29.028 1.00 98.00 315 VAL A N 1
ATOM 2317 C CA . VAL A 1 315 ? -25.242 -1.249 29.287 1.00 98.00 315 VAL A CA 1
ATOM 2318 C C . VAL A 1 315 ? -24.659 -0.773 27.971 1.00 98.00 315 VAL A C 1
ATOM 2320 O O . VAL A 1 315 ? -23.844 -1.476 27.386 1.00 98.00 315 VAL A O 1
ATOM 2323 N N . GLN A 1 316 ? -25.063 0.401 27.512 1.00 97.56 316 GLN A N 1
ATOM 2324 C CA . GLN A 1 316 ? -24.595 0.998 26.272 1.00 97.56 316 GLN A CA 1
ATOM 2325 C C . GLN A 1 316 ? -23.859 2.297 26.586 1.00 97.56 316 GLN A C 1
ATOM 2327 O O . GLN A 1 316 ? -24.430 3.177 27.230 1.00 97.56 316 GLN A O 1
ATOM 2332 N N . ALA A 1 317 ? -22.615 2.406 26.134 1.00 96.56 317 ALA A N 1
ATOM 2333 C CA . ALA A 1 317 ? -21.825 3.627 26.166 1.00 96.56 317 ALA A CA 1
ATOM 2334 C C . ALA A 1 317 ? -21.762 4.227 24.758 1.00 96.56 317 ALA A C 1
ATOM 2336 O O . ALA A 1 317 ? -21.545 3.493 23.795 1.00 96.56 317 ALA A O 1
ATOM 2337 N N . VAL A 1 318 ? -21.971 5.538 24.652 1.00 94.12 318 VAL A N 1
ATOM 2338 C CA . VAL A 1 318 ? -21.969 6.286 23.391 1.00 94.12 318 VAL A CA 1
ATOM 2339 C C . VAL A 1 318 ? -21.080 7.515 23.525 1.00 94.12 318 VAL A C 1
ATOM 2341 O O . VAL A 1 318 ? -21.238 8.263 24.492 1.00 94.12 318 VAL A O 1
ATOM 2344 N N . SER A 1 319 ? -20.182 7.728 22.563 1.00 91.88 319 SER A N 1
ATOM 2345 C CA . SER A 1 319 ? -19.308 8.907 22.466 1.00 91.88 319 SER A CA 1
ATOM 2346 C C . SER A 1 319 ? -18.905 9.135 21.015 1.00 91.88 319 SER A C 1
ATOM 2348 O O . SER A 1 319 ? -18.567 8.175 20.343 1.00 91.88 319 SER A O 1
ATOM 2350 N N . ASN A 1 320 ? -18.937 10.378 20.526 1.00 83.44 320 ASN A N 1
ATOM 2351 C CA . ASN A 1 320 ? -18.515 10.746 19.161 1.00 83.44 320 ASN A CA 1
ATOM 2352 C C . ASN A 1 320 ? -19.097 9.867 18.025 1.00 83.44 320 ASN A C 1
ATOM 2354 O O . ASN A 1 320 ? -18.490 9.728 16.972 1.00 83.44 320 ASN A O 1
ATOM 2358 N N . GLY A 1 321 ? -20.292 9.297 18.219 1.00 79.56 321 GLY A N 1
ATOM 2359 C CA . GLY A 1 321 ? -20.935 8.390 17.257 1.00 79.56 321 GLY 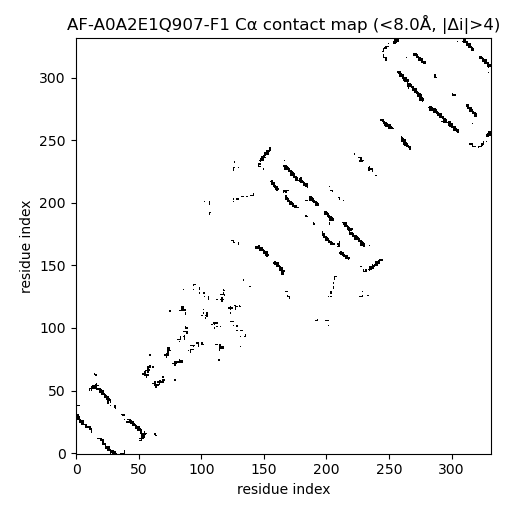A CA 1
ATOM 2360 C C . GLY A 1 321 ? -20.625 6.903 17.469 1.00 79.56 321 GLY A C 1
ATOM 2361 O O . GLY A 1 321 ? -21.404 6.069 17.009 1.00 79.56 321 GLY A O 1
ATOM 2362 N N . ASP A 1 322 ? -19.587 6.565 18.237 1.00 85.69 322 ASP A N 1
ATOM 2363 C CA . ASP A 1 322 ? -19.269 5.190 18.617 1.00 85.69 322 ASP A CA 1
ATOM 2364 C C . ASP A 1 322 ? -20.249 4.660 19.656 1.00 85.69 322 ASP A C 1
ATOM 2366 O O . ASP A 1 322 ? -20.667 5.377 20.571 1.00 85.69 322 ASP A O 1
ATOM 2370 N N . ILE A 1 323 ? -20.584 3.375 19.543 1.00 90.44 323 ILE A N 1
ATOM 2371 C CA . ILE A 1 323 ? -21.492 2.681 20.453 1.00 90.44 323 ILE A CA 1
ATOM 2372 C C . ILE A 1 323 ? -20.841 1.382 20.917 1.00 90.44 323 ILE A C 1
ATOM 2374 O O . ILE A 1 323 ? -20.579 0.483 20.123 1.00 90.44 323 ILE A O 1
ATOM 2378 N N . SER A 1 324 ? -20.686 1.229 22.228 1.00 93.50 324 SER A N 1
ATOM 2379 C CA . SER A 1 324 ? -20.235 -0.013 22.856 1.00 93.50 324 SER A CA 1
ATOM 2380 C C . SER A 1 324 ? -21.317 -0.559 23.770 1.00 93.50 324 SER A C 1
ATOM 2382 O O . SER A 1 324 ? -21.928 0.195 24.526 1.00 93.50 324 SER A O 1
ATOM 2384 N N . THR A 1 325 ? -21.588 -1.865 23.705 1.00 95.38 325 THR A N 1
ATOM 2385 C CA . THR A 1 325 ? -22.662 -2.500 24.484 1.00 95.38 325 THR A CA 1
ATOM 2386 C C . THR A 1 325 ? -22.155 -3.705 25.269 1.00 95.38 325 THR A C 1
ATOM 2388 O O . THR A 1 325 ? -21.545 -4.612 24.713 1.00 95.38 325 THR A O 1
ATOM 2391 N N . GLN A 1 326 ? -22.486 -3.763 26.559 1.00 96.75 326 GLN A N 1
ATOM 2392 C CA . GLN A 1 326 ? -22.136 -4.847 27.470 1.00 96.75 326 GLN A CA 1
ATOM 2393 C C . GLN A 1 326 ? -23.385 -5.430 28.132 1.00 96.75 326 GLN A C 1
ATOM 2395 O O . GLN A 1 326 ? -24.172 -4.733 28.772 1.00 96.75 326 GLN A O 1
ATOM 2400 N N . LYS A 1 327 ? -23.539 -6.751 28.039 1.00 97.25 327 LYS A N 1
ATOM 2401 C CA . LYS A 1 327 ? -24.612 -7.493 28.712 1.00 97.25 327 LYS A CA 1
ATOM 2402 C C . LYS A 1 327 ? -24.278 -7.739 30.187 1.00 97.25 327 LYS A C 1
ATOM 2404 O O . LYS A 1 327 ? -23.173 -8.190 30.500 1.00 97.25 327 LYS A O 1
ATOM 2409 N N . VAL A 1 328 ? -25.254 -7.531 31.072 1.00 97.31 328 VAL A N 1
ATOM 2410 C CA . VAL A 1 328 ? -25.191 -7.847 32.512 1.00 97.31 328 VAL A CA 1
ATOM 2411 C C . VAL A 1 328 ? -26.420 -8.618 32.979 1.00 97.31 328 VAL A C 1
ATOM 2413 O O . VAL A 1 328 ? -27.494 -8.503 32.389 1.00 97.31 328 VAL A O 1
ATOM 2416 N N . MET A 1 329 ? -26.267 -9.393 34.052 1.00 97.12 329 MET A N 1
ATOM 2417 C CA . MET A 1 329 ? -27.341 -10.175 34.661 1.00 97.12 329 MET A CA 1
ATOM 2418 C C . MET A 1 329 ? -27.538 -9.783 36.129 1.00 97.12 329 MET A C 1
ATOM 2420 O O . MET A 1 329 ? -26.638 -9.957 36.947 1.00 97.12 329 MET A O 1
ATOM 2424 N N . LEU A 1 330 ? -28.727 -9.285 36.466 1.00 97.12 330 LEU A N 1
ATOM 2425 C CA . LEU A 1 330 ? -29.144 -9.021 37.845 1.00 97.12 330 LEU A CA 1
ATOM 2426 C C . LEU A 1 330 ? -29.862 -10.250 38.407 1.00 97.12 330 LEU A C 1
ATOM 2428 O O . LEU A 1 330 ? -30.852 -10.699 37.824 1.00 97.12 330 LEU A O 1
ATOM 2432 N N . LEU A 1 331 ? -29.416 -10.747 39.559 1.00 95.38 331 LEU A N 1
ATOM 2433 C CA . LEU A 1 331 ? -30.015 -11.897 40.238 1.00 95.38 331 LEU A CA 1
ATOM 2434 C C . LEU A 1 331 ? -30.287 -11.533 41.701 1.00 95.38 331 LEU A C 1
ATOM 2436 O O . LEU A 1 331 ? -29.344 -11.266 42.436 1.00 95.38 331 LEU A O 1
ATOM 2440 N N . LYS A 1 332 ? -31.563 -11.452 42.096 1.00 85.25 332 LYS A N 1
ATOM 2441 C CA . LYS A 1 332 ? -31.959 -11.090 43.466 1.00 85.25 332 LYS A CA 1
ATOM 2442 C C . LYS A 1 332 ? -32.071 -12.310 44.362 1.00 85.25 332 LYS A C 1
ATOM 2444 O O . LYS A 1 332 ? -32.528 -13.357 43.857 1.00 85.25 332 LYS A O 1
#

Radius of gyration: 39.75 Å; Cα contacts (8 Å, |Δi|>4): 793; chains: 1; bounding box: 106×39×113 Å